Protein AF-0000000079364770 (afdb_homodimer)

Organism: Anser cygnoides (NCBI:txid8845)

Secondary structure (DSSP, 8-state):
-HHHHHHHHHHHHHHHHHHHHHHTTT--HHHHHHHHHIIIIIS---HHHHHHHHHHHHHHHHHH-TT--HHHHHHHHHHHHHHHHHHHHHHHHTT---/-HHHHHHHHHHHHHHHHHHHHHHTTT--HHHHHHHHHIIIIIS---HHHHHHHHHHHHHHHHHH-TT--HHHHHHHHHHHHHHHHHHHHHHHHTT---

Nearest PDB structures (foldseek):
  4fwy-assembly1_A  TM=9.086E-01  e=3.937E-08  Physeter macrocephalus
  1pmb-assembly2_B  TM=8.998E-01  e=2.846E-08  Sus scrofa
  5z7e-assembly1_A  TM=8.793E-01  e=6.067E-08  Equus caballus
  7spe-assembly1_A  TM=9.144E-01  e=2.104E-07  Physeter macrocephalus
  1gcv-assembly1_A  TM=8.993E-01  e=4.742E-02  Mustelus griseus

Structure (mmCIF, N/CA/C/O backbone):
data_AF-0000000079364770-model_v1
#
loop_
_entity.id
_entity.type
_entity.pdbx_description
1 polymer Myoglobin
#
loop_
_atom_site.group_PDB
_atom_site.id
_atom_site.type_symbol
_atom_site.label_atom_id
_atom_site.label_alt_id
_atom_site.label_comp_id
_atom_site.label_asym_id
_atom_site.label_entity_id
_atom_site.label_seq_id
_atom_site.pdbx_PDB_ins_code
_atom_site.Cartn_x
_atom_site.Cartn_y
_atom_site.Cartn_z
_atom_site.occupancy
_atom_site.B_iso_or_equiv
_atom_site.auth_seq_id
_atom_site.auth_comp_id
_atom_site.auth_asym_id
_atom_site.auth_atom_id
_atom_site.pdbx_PDB_model_num
ATOM 1 N N . MET A 1 1 ? 10.227 14.195 -7.133 1 71.31 1 MET A N 1
ATOM 2 C CA . MET A 1 1 ? 11.547 13.578 -7.012 1 71.31 1 MET A CA 1
ATOM 3 C C . MET A 1 1 ? 11.547 12.18 -7.629 1 71.31 1 MET A C 1
ATOM 5 O O . MET A 1 1 ? 10.5 11.539 -7.73 1 71.31 1 MET A O 1
ATOM 9 N N . LYS A 1 2 ? 12.633 11.797 -8.102 1 80.12 2 LYS A N 1
ATOM 10 C CA . LYS A 1 2 ? 12.797 10.516 -8.781 1 80.12 2 LYS A CA 1
ATOM 11 C C . LYS A 1 2 ? 12.242 9.375 -7.93 1 80.12 2 LYS A C 1
ATOM 13 O O . LYS A 1 2 ? 11.555 8.484 -8.445 1 80.12 2 LYS A O 1
ATOM 18 N N . GLY A 1 3 ? 12.469 9.477 -6.684 1 83.12 3 GLY A N 1
ATOM 19 C CA . GLY A 1 3 ? 11.984 8.445 -5.785 1 83.12 3 GLY A CA 1
ATOM 20 C C . GLY A 1 3 ? 10.469 8.344 -5.758 1 83.12 3 GLY A C 1
ATOM 21 O O . GLY A 1 3 ? 9.914 7.242 -5.738 1 83.12 3 GLY A O 1
ATOM 22 N N . SER A 1 4 ? 9.852 9.477 -5.785 1 83.44 4 SER A N 1
ATOM 23 C CA . SER A 1 4 ? 8.398 9.477 -5.738 1 83.44 4 SER A CA 1
ATOM 24 C C . SER A 1 4 ? 7.801 8.945 -7.035 1 83.44 4 SER A C 1
ATOM 26 O O . SER A 1 4 ? 6.77 8.266 -7.02 1 83.44 4 SER A O 1
ATOM 28 N N . GLU A 1 5 ? 8.422 9.25 -8.141 1 87.25 5 GLU A N 1
ATOM 29 C CA . GLU A 1 5 ? 7.969 8.742 -9.43 1 87.25 5 GLU A CA 1
ATOM 30 C C . GLU A 1 5 ? 8.133 7.227 -9.508 1 87.25 5 GLU A C 1
ATOM 32 O O . GLU A 1 5 ? 7.254 6.527 -10.023 1 87.25 5 GLU A O 1
ATOM 37 N N . ASP A 1 6 ? 9.195 6.75 -9.023 1 89.88 6 ASP A N 1
ATOM 38 C CA . ASP A 1 6 ? 9.422 5.309 -8.992 1 89.88 6 ASP A CA 1
ATOM 39 C C . ASP A 1 6 ? 8.398 4.609 -8.102 1 89.88 6 ASP A C 1
ATOM 41 O O . ASP A 1 6 ? 7.875 3.551 -8.461 1 89.88 6 ASP A O 1
ATOM 45 N N . LEU A 1 7 ? 8.141 5.16 -7 1 90.19 7 LEU A N 1
ATOM 46 C CA . LEU A 1 7 ? 7.141 4.625 -6.086 1 90.19 7 LEU A CA 1
ATOM 47 C C . LEU A 1 7 ? 5.77 4.566 -6.75 1 90.19 7 LEU A C 1
ATOM 49 O O . LEU A 1 7 ? 5.066 3.559 -6.641 1 90.19 7 LEU A O 1
ATOM 53 N N . LYS A 1 8 ? 5.438 5.613 -7.398 1 88.88 8 LYS A N 1
ATOM 54 C CA . LYS A 1 8 ? 4.148 5.68 -8.078 1 88.88 8 LYS A CA 1
ATOM 55 C C . LYS A 1 8 ? 4.055 4.629 -9.18 1 88.88 8 LYS A C 1
ATOM 57 O O . LYS A 1 8 ? 3.039 3.939 -9.305 1 88.88 8 LYS A O 1
ATOM 62 N N . LYS A 1 9 ? 5.039 4.48 -9.984 1 90.31 9 LYS A N 1
ATOM 63 C CA . LYS A 1 9 ? 5.051 3.49 -11.055 1 90.31 9 LYS A CA 1
ATOM 64 C C . LYS A 1 9 ? 4.906 2.076 -10.5 1 90.31 9 LYS A C 1
ATOM 66 O O . LYS A 1 9 ? 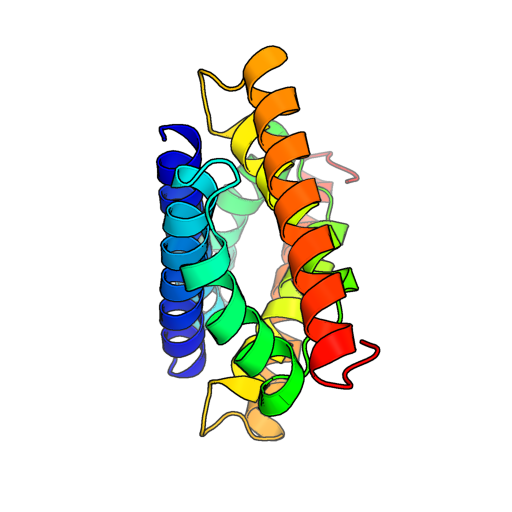4.105 1.285 -11 1 90.31 9 LYS A O 1
ATOM 71 N N . HIS A 1 10 ? 5.645 1.807 -9.555 1 91.25 10 HIS A N 1
ATOM 72 C CA . HIS A 1 10 ? 5.539 0.489 -8.938 1 91.25 10 HIS A CA 1
ATOM 73 C C . HIS A 1 10 ? 4.148 0.267 -8.344 1 91.25 10 HIS A C 1
ATOM 75 O O . HIS A 1 10 ? 3.564 -0.805 -8.508 1 91.25 10 HIS A O 1
ATOM 81 N N . GLY A 1 11 ? 3.688 1.229 -7.566 1 90.25 11 GLY A N 1
ATOM 82 C CA . GLY A 1 11 ? 2.355 1.12 -6.996 1 90.25 11 GLY A CA 1
ATOM 83 C C . GLY A 1 11 ? 1.287 0.801 -8.023 1 90.25 11 GLY A C 1
ATOM 84 O O . GLY A 1 11 ? 0.434 -0.059 -7.793 1 90.25 11 GLY A O 1
ATOM 85 N N . VAL A 1 12 ? 1.361 1.459 -9.133 1 89.62 12 VAL A N 1
ATOM 86 C CA . VAL A 1 12 ? 0.407 1.227 -10.219 1 89.62 12 VAL A CA 1
ATOM 87 C C . VAL A 1 12 ? 0.559 -0.199 -10.742 1 89.62 12 VAL A C 1
ATOM 89 O O . VAL A 1 12 ? -0.434 -0.898 -10.953 1 89.62 12 VAL A O 1
ATOM 92 N N . THR A 1 13 ? 1.757 -0.629 -10.891 1 90.31 13 THR A N 1
ATOM 93 C CA . THR A 1 13 ? 2.012 -1.982 -11.375 1 90.31 13 THR A CA 1
ATOM 94 C C . THR A 1 13 ? 1.434 -3.016 -10.414 1 90.31 13 THR A C 1
ATOM 96 O O . THR A 1 13 ? 0.761 -3.957 -10.836 1 90.31 13 THR A O 1
ATOM 99 N N . VAL A 1 14 ? 1.638 -2.836 -9.164 1 90.06 14 VAL A N 1
ATOM 100 C CA . VAL A 1 14 ? 1.18 -3.777 -8.148 1 90.06 14 VAL A CA 1
ATOM 101 C C . VAL A 1 14 ? -0.346 -3.836 -8.148 1 90.06 14 VAL A C 1
ATOM 103 O O . VAL A 1 14 ? -0.932 -4.922 -8.156 1 90.06 14 VAL A O 1
ATOM 106 N N . LEU A 1 15 ? -0.964 -2.73 -8.172 1 89.62 15 LEU A N 1
ATOM 107 C CA . LEU A 1 15 ? -2.422 -2.682 -8.125 1 89.62 15 LEU A CA 1
ATOM 108 C C . LEU A 1 15 ? -3.025 -3.27 -9.398 1 89.62 15 LEU A C 1
ATOM 110 O O . LEU A 1 15 ? -4.059 -3.939 -9.344 1 89.62 15 LEU A O 1
ATOM 114 N N . THR A 1 16 ? -2.391 -3.039 -10.539 1 90.12 16 THR A N 1
ATOM 115 C CA . THR A 1 16 ? -2.84 -3.602 -11.812 1 90.12 16 THR A CA 1
ATOM 116 C C . THR A 1 16 ? -2.744 -5.125 -11.789 1 90.12 16 THR A C 1
ATOM 118 O O . THR A 1 16 ? -3.697 -5.816 -12.148 1 90.12 16 THR A O 1
ATOM 121 N N . GLN A 1 17 ? -1.675 -5.645 -11.359 1 89.69 17 GLN A N 1
ATOM 122 C CA . GLN A 1 17 ? -1.493 -7.09 -11.305 1 89.69 17 GLN A CA 1
ATOM 123 C C . GLN A 1 17 ? -2.443 -7.727 -10.297 1 89.69 17 GLN A C 1
ATOM 125 O O . GLN A 1 17 ? -2.99 -8.805 -10.547 1 89.69 17 GLN A O 1
ATOM 130 N N . LEU A 1 18 ? -2.564 -7.121 -9.211 1 89.94 18 LEU A N 1
ATOM 131 C CA . LEU A 1 18 ? -3.496 -7.633 -8.211 1 89.94 18 LEU A CA 1
ATOM 132 C C . LEU A 1 18 ? -4.91 -7.699 -8.773 1 89.94 18 LEU A C 1
ATOM 134 O O . LEU A 1 18 ? -5.625 -8.688 -8.555 1 89.94 18 LEU A O 1
ATOM 138 N N . GLY A 1 19 ? -5.336 -6.68 -9.422 1 87.94 19 GLY A N 1
ATOM 139 C CA . GLY A 1 19 ? -6.641 -6.688 -10.062 1 87.94 19 GLY A CA 1
ATOM 140 C C . GLY A 1 19 ? -6.824 -7.848 -11.023 1 87.94 19 GLY A C 1
ATOM 141 O O . GLY A 1 19 ? -7.875 -8.492 -11.031 1 87.94 19 GLY A O 1
ATOM 142 N N . LYS A 1 20 ? -5.809 -8.125 -11.852 1 88.06 20 LYS A N 1
ATOM 143 C CA . LYS A 1 20 ? -5.848 -9.25 -12.781 1 88.06 20 LYS A CA 1
ATOM 144 C C . LYS A 1 20 ? -6 -10.57 -12.039 1 88.06 20 LYS A C 1
ATOM 146 O O . LYS A 1 20 ? -6.797 -11.422 -12.438 1 88.06 20 LYS A O 1
ATOM 151 N N . ILE A 1 21 ? -5.316 -10.695 -11 1 87.88 21 ILE A N 1
ATOM 152 C CA . ILE A 1 21 ? -5.305 -11.945 -10.242 1 87.88 21 ILE A CA 1
ATOM 153 C C . ILE A 1 21 ? -6.664 -12.156 -9.578 1 87.88 21 ILE A C 1
ATOM 155 O O . ILE A 1 21 ? -7.234 -13.242 -9.648 1 87.88 21 ILE A O 1
ATOM 159 N N . LEU A 1 22 ? -7.191 -11.109 -8.984 1 84.75 22 LEU A N 1
ATOM 160 C CA . LEU A 1 22 ? -8.445 -11.227 -8.258 1 84.75 22 LEU A CA 1
ATOM 161 C C . LEU A 1 22 ? -9.609 -11.5 -9.211 1 84.75 22 LEU A C 1
ATOM 163 O O . LEU A 1 22 ? -10.562 -12.188 -8.852 1 84.75 22 LEU A O 1
ATOM 167 N N . LYS A 1 23 ? -9.43 -11.039 -10.398 1 85.12 23 LYS A N 1
ATOM 168 C CA . LYS A 1 23 ? -10.461 -11.258 -11.406 1 85.12 23 LYS A CA 1
ATOM 169 C C . LYS A 1 23 ? -10.508 -12.719 -11.844 1 85.12 23 LYS A C 1
ATOM 171 O O . LYS A 1 23 ? -11.508 -13.172 -12.406 1 85.12 23 LYS A O 1
ATOM 176 N N . GLN A 1 24 ? -9.492 -13.438 -11.578 1 87.44 24 GLN A N 1
ATOM 177 C CA . GLN A 1 24 ? -9.414 -14.828 -12.023 1 87.44 24 GLN A CA 1
ATOM 178 C C . GLN A 1 24 ? -10.086 -15.766 -11.023 1 87.44 24 GLN A C 1
ATOM 180 O O . GLN A 1 24 ? -10.219 -16.969 -11.281 1 87.44 24 GLN A O 1
ATOM 185 N N . LYS A 1 25 ? -10.414 -15.367 -9.891 1 81.31 25 LYS A N 1
ATOM 186 C CA . LYS A 1 25 ? -11.211 -16.094 -8.906 1 81.31 25 LYS A CA 1
ATOM 187 C C . LYS A 1 25 ? -10.648 -17.484 -8.672 1 81.31 25 LYS A C 1
ATOM 189 O O . LYS A 1 25 ? -11.383 -18.484 -8.695 1 81.31 25 LYS A O 1
ATOM 194 N N . GLY A 1 26 ? -9.453 -17.531 -8.492 1 84.06 26 GLY A N 1
ATOM 195 C CA . GLY A 1 26 ? -8.852 -18.828 -8.164 1 84.06 26 GLY A CA 1
ATOM 196 C C . GLY A 1 26 ? -8.172 -19.484 -9.344 1 84.06 26 GLY A C 1
ATOM 197 O O . GLY A 1 26 ? -7.422 -20.453 -9.18 1 84.06 26 GLY A O 1
ATOM 198 N N . ASN A 1 27 ? -8.453 -19.031 -10.562 1 89.62 27 ASN A N 1
ATOM 199 C CA . ASN A 1 27 ? -7.789 -19.562 -11.75 1 89.62 27 ASN A CA 1
ATOM 200 C C . ASN A 1 27 ? -6.617 -18.672 -12.172 1 89.62 27 ASN A C 1
ATOM 202 O O . ASN A 1 27 ? -6.5 -18.312 -13.344 1 89.62 27 ASN A O 1
ATOM 206 N N . HIS A 1 28 ? -5.719 -18.438 -11.172 1 92.31 28 HIS A N 1
ATOM 207 C CA . HIS A 1 28 ? -4.707 -17.406 -11.398 1 92.31 28 HIS A CA 1
ATOM 208 C C . HIS A 1 28 ? -3.318 -18.031 -11.523 1 92.31 28 HIS A C 1
ATOM 210 O O . HIS A 1 28 ? -2.309 -17.344 -11.367 1 92.31 28 HIS A O 1
ATOM 216 N N . GLU A 1 29 ? -3.16 -19.281 -11.703 1 90.75 29 GLU A N 1
ATOM 217 C CA . GLU A 1 29 ? -1.867 -19.953 -11.672 1 90.75 29 GLU A CA 1
ATOM 218 C C . GLU A 1 29 ? -0.915 -19.375 -12.711 1 90.75 29 GLU A C 1
ATOM 220 O O . GLU A 1 29 ? 0.271 -19.172 -12.438 1 90.75 29 GLU A O 1
ATOM 225 N N . ALA A 1 30 ? -1.435 -19.094 -13.875 1 91.69 30 ALA A N 1
ATOM 226 C CA . ALA A 1 30 ? -0.597 -18.609 -14.969 1 91.69 30 ALA A CA 1
ATOM 227 C C . ALA A 1 30 ? -0.007 -17.234 -14.633 1 91.69 30 ALA A C 1
ATOM 229 O O . ALA A 1 30 ? 1.141 -16.953 -14.977 1 91.69 30 ALA A O 1
ATOM 230 N N . GLU A 1 31 ? -0.759 -16.422 -13.938 1 91.75 31 GLU A N 1
ATOM 231 C CA . GLU A 1 31 ? -0.284 -15.102 -13.562 1 91.75 31 GLU A CA 1
ATOM 232 C C . GLU A 1 31 ? 0.552 -15.156 -12.289 1 91.75 31 GLU A C 1
ATOM 234 O O . GLU A 1 31 ? 1.478 -14.359 -12.117 1 91.75 31 GLU A O 1
ATOM 239 N N . LEU A 1 32 ? 0.287 -16.078 -11.508 1 94.81 32 LEU A N 1
ATOM 240 C CA . LEU A 1 32 ? 0.876 -16.125 -10.172 1 94.81 32 LEU A CA 1
ATOM 241 C C . LEU A 1 32 ? 2.314 -16.625 -10.234 1 94.81 32 LEU A C 1
ATOM 243 O O . LEU A 1 32 ? 3.178 -16.141 -9.5 1 94.81 32 LEU A O 1
ATOM 247 N N . LYS A 1 33 ? 2.533 -17.547 -11.07 1 94.62 33 LYS A N 1
ATOM 248 C CA . LYS A 1 33 ? 3.836 -18.203 -11.07 1 94.62 33 LYS A CA 1
ATOM 249 C C . LYS A 1 33 ? 4.957 -17.203 -11.359 1 94.62 33 LYS A C 1
ATOM 251 O O . LYS A 1 33 ? 5.91 -17.109 -10.586 1 94.62 33 LYS A O 1
ATOM 256 N N . PRO A 1 34 ? 4.871 -16.438 -12.484 1 95.06 34 PRO A N 1
ATOM 257 C CA . PRO A 1 34 ? 5.945 -15.469 -12.719 1 95.06 34 PRO A CA 1
ATOM 258 C C . PRO A 1 34 ? 6.035 -14.422 -11.617 1 95.06 34 PRO A C 1
ATOM 260 O O . PRO A 1 34 ? 7.133 -13.969 -11.273 1 95.06 34 PRO A O 1
ATOM 263 N N . LEU A 1 35 ? 4.988 -14.031 -11.039 1 94.44 35 LEU A N 1
ATOM 264 C CA . LEU A 1 35 ? 4.992 -13.078 -9.93 1 94.44 35 LEU A CA 1
ATOM 265 C C . LEU A 1 35 ? 5.699 -13.656 -8.711 1 94.44 35 LEU A C 1
ATOM 267 O O . LEU A 1 35 ? 6.566 -13.008 -8.125 1 94.44 35 LEU A O 1
ATOM 271 N N . ALA A 1 36 ? 5.328 -14.82 -8.414 1 95.88 36 ALA A N 1
ATOM 272 C CA . ALA A 1 36 ? 5.93 -15.484 -7.258 1 95.88 36 ALA A CA 1
ATOM 273 C C . ALA A 1 36 ? 7.43 -15.68 -7.457 1 95.88 36 ALA A C 1
ATOM 275 O O . ALA A 1 36 ? 8.219 -15.516 -6.52 1 95.88 36 ALA A O 1
ATOM 276 N N . GLN A 1 37 ? 7.777 -16.031 -8.648 1 96.31 37 GLN A N 1
ATOM 277 C CA . GLN A 1 37 ? 9.195 -16.25 -8.945 1 96.31 37 GLN A CA 1
ATOM 278 C C . GLN A 1 37 ? 10 -14.977 -8.703 1 96.31 37 GLN A C 1
ATOM 280 O O . GLN A 1 37 ? 11.016 -15 -8.016 1 96.31 37 GLN A O 1
ATOM 285 N N . THR A 1 38 ? 9.578 -13.852 -9.273 1 93.94 38 THR A N 1
ATOM 286 C CA . THR A 1 38 ? 10.328 -12.609 -9.117 1 93.94 38 THR A CA 1
ATOM 287 C C . THR A 1 38 ? 10.344 -12.164 -7.66 1 93.94 38 THR A C 1
ATOM 289 O O . THR A 1 38 ? 11.367 -11.719 -7.152 1 93.94 38 THR A O 1
ATOM 292 N N . HIS A 1 39 ? 9.242 -12.297 -6.957 1 94.19 39 HIS A N 1
ATOM 293 C CA . HIS A 1 39 ? 9.148 -11.906 -5.555 1 94.19 39 HIS A CA 1
ATOM 294 C C . HIS A 1 39 ? 10.031 -12.781 -4.676 1 94.19 39 HIS A C 1
ATOM 296 O O . HIS A 1 39 ? 10.625 -12.297 -3.707 1 94.19 39 HIS A O 1
ATOM 302 N N . ALA A 1 40 ? 10.172 -14.031 -5.031 1 95.44 40 ALA A N 1
ATOM 303 C CA . ALA A 1 40 ? 10.953 -14.969 -4.23 1 95.44 40 ALA A CA 1
ATOM 304 C C . ALA A 1 40 ? 12.445 -14.859 -4.547 1 95.44 40 ALA A C 1
ATOM 306 O O . ALA A 1 40 ? 13.289 -14.953 -3.652 1 95.44 40 ALA A O 1
ATOM 307 N N . THR A 1 41 ? 12.805 -14.656 -5.801 1 94.56 41 THR A N 1
ATOM 308 C CA . THR A 1 41 ? 14.188 -14.852 -6.211 1 94.56 41 THR A CA 1
ATOM 309 C C . THR A 1 41 ? 14.883 -13.516 -6.457 1 94.56 41 THR A C 1
ATOM 311 O O . THR A 1 41 ? 16.078 -13.367 -6.176 1 94.56 41 THR A O 1
ATOM 314 N N . LYS A 1 42 ? 14.172 -12.57 -6.961 1 91.44 42 LYS A N 1
ATOM 315 C CA . LYS A 1 42 ? 14.781 -11.289 -7.289 1 91.44 42 LYS A CA 1
ATOM 316 C C . LYS A 1 42 ? 14.602 -10.281 -6.156 1 91.44 42 LYS A C 1
ATOM 318 O O . LYS A 1 42 ? 15.57 -9.719 -5.656 1 91.44 42 LYS A O 1
ATOM 323 N N . HIS A 1 43 ? 13.352 -10.172 -5.664 1 89.44 43 HIS A N 1
ATOM 324 C CA . HIS A 1 43 ? 13.031 -9.117 -4.711 1 89.44 43 HIS A CA 1
ATOM 325 C C . HIS A 1 43 ? 13.047 -9.648 -3.279 1 89.44 43 HIS A C 1
ATOM 327 O O . HIS A 1 43 ? 13.102 -8.867 -2.326 1 89.44 43 HIS A O 1
ATOM 333 N N . LYS A 1 44 ? 12.953 -10.93 -3.15 1 91.06 44 LYS A N 1
ATOM 334 C CA . LYS A 1 44 ? 12.984 -11.602 -1.855 1 91.06 44 LYS A CA 1
ATOM 335 C C . LYS A 1 44 ? 12.023 -10.945 -0.87 1 91.06 44 LYS A C 1
ATOM 337 O O . LYS A 1 44 ? 12.414 -10.594 0.244 1 91.06 44 LYS A O 1
ATOM 342 N N . ILE A 1 45 ? 10.836 -10.898 -1.271 1 91.38 45 ILE A N 1
ATOM 343 C CA . ILE A 1 45 ? 9.781 -10.312 -0.45 1 91.38 45 ILE A CA 1
ATOM 344 C C . ILE A 1 45 ? 9.219 -11.375 0.501 1 91.38 45 ILE A C 1
ATOM 346 O O . ILE A 1 45 ? 8.594 -12.336 0.065 1 91.38 45 ILE A O 1
ATOM 350 N N . PRO A 1 46 ? 9.375 -11.102 1.81 1 92.81 46 PRO A N 1
ATOM 351 C CA . PRO A 1 46 ? 8.805 -12.07 2.75 1 92.81 46 PRO A CA 1
ATOM 352 C C . PRO A 1 46 ? 7.285 -12.148 2.668 1 92.81 46 PRO A C 1
ATOM 354 O O . PRO A 1 46 ? 6.625 -11.141 2.412 1 92.81 46 PRO A O 1
ATOM 357 N N . VAL A 1 47 ? 6.684 -13.273 3.049 1 93.31 47 VAL A N 1
ATOM 358 C CA . VAL A 1 47 ? 5.258 -13.578 2.967 1 93.31 47 VAL A CA 1
ATOM 359 C C . VAL A 1 47 ? 4.48 -12.656 3.904 1 93.31 47 VAL A C 1
ATOM 361 O O . VAL A 1 47 ? 3.354 -12.258 3.602 1 93.31 47 VAL A O 1
ATOM 364 N N . LYS A 1 48 ? 5.145 -12.219 4.941 1 90.56 48 LYS A N 1
ATOM 365 C CA . LYS A 1 48 ? 4.457 -11.391 5.93 1 90.56 48 LYS A CA 1
ATOM 366 C C . LYS A 1 48 ? 3.977 -10.086 5.305 1 90.56 48 LYS A C 1
ATOM 368 O O . LYS A 1 48 ? 2.934 -9.547 5.691 1 90.56 48 LYS A O 1
ATOM 373 N N . TYR A 1 49 ? 4.691 -9.578 4.348 1 90.12 49 TYR A N 1
ATOM 374 C CA . TYR A 1 49 ? 4.281 -8.336 3.705 1 90.12 49 TYR A CA 1
ATOM 3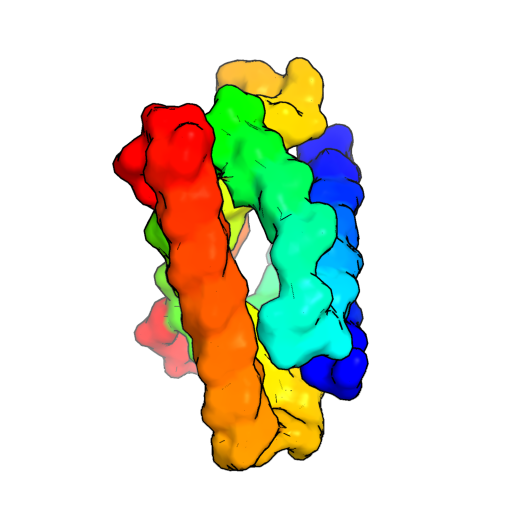75 C C . TYR A 1 49 ? 3.027 -8.539 2.865 1 90.12 49 TYR A C 1
ATOM 377 O O . TYR A 1 49 ? 2.219 -7.621 2.711 1 90.12 49 TYR A O 1
ATOM 385 N N . LEU A 1 50 ? 2.852 -9.773 2.373 1 91.81 50 LEU A N 1
ATOM 386 C CA . LEU A 1 50 ? 1.63 -10.094 1.643 1 91.81 50 LEU A CA 1
ATOM 387 C C . LEU A 1 50 ? 0.426 -10.117 2.578 1 91.81 50 LEU A C 1
ATOM 389 O O . LEU A 1 50 ? -0.674 -9.719 2.191 1 91.81 50 LEU A O 1
ATOM 393 N N . GLU A 1 51 ? 0.643 -10.555 3.816 1 92.06 51 GLU A N 1
ATOM 394 C CA . GLU A 1 51 ? -0.419 -10.539 4.82 1 92.06 51 GLU A CA 1
ATOM 395 C C . GLU A 1 51 ? -0.815 -9.109 5.184 1 92.06 51 GLU A C 1
ATOM 397 O O . GLU A 1 51 ? -2.004 -8.789 5.25 1 92.06 51 GLU A O 1
ATOM 402 N N . PHE A 1 52 ? 0.202 -8.391 5.391 1 88.06 52 PHE A N 1
ATOM 403 C CA . PHE A 1 52 ? -0.033 -6.996 5.758 1 88.06 52 PHE A CA 1
ATOM 404 C C . PHE A 1 52 ? -0.781 -6.262 4.648 1 88.06 52 PHE A C 1
ATOM 406 O O . PHE A 1 52 ? -1.758 -5.559 4.914 1 88.06 52 PHE A O 1
ATOM 413 N N . ILE A 1 53 ? -0.359 -6.438 3.434 1 90.56 53 ILE A N 1
ATOM 414 C CA . ILE A 1 53 ? -0.982 -5.746 2.311 1 90.56 53 ILE A CA 1
ATOM 415 C C . ILE A 1 53 ? -2.432 -6.203 2.16 1 90.56 53 ILE A C 1
ATOM 417 O O . ILE A 1 53 ? -3.311 -5.406 1.827 1 90.56 53 ILE A O 1
ATOM 421 N N . SER A 1 54 ? -2.686 -7.465 2.441 1 92.69 54 SER A N 1
ATOM 422 C CA . SER A 1 54 ? -4.051 -7.98 2.385 1 92.69 54 SER A CA 1
ATOM 423 C C . SER A 1 54 ? -4.949 -7.266 3.387 1 92.69 54 SER A C 1
ATOM 425 O O . SER A 1 54 ? -6.078 -6.891 3.059 1 92.69 54 SER A O 1
ATOM 427 N N . GLU A 1 55 ? -4.414 -7.062 4.535 1 92 55 GLU A N 1
ATOM 428 C CA . GLU A 1 55 ? -5.184 -6.367 5.559 1 92 55 GLU A CA 1
ATOM 429 C C . GLU A 1 55 ? -5.5 -4.938 5.141 1 92 55 GLU A C 1
ATOM 431 O O . GLU A 1 55 ? -6.625 -4.465 5.309 1 92 55 GLU A O 1
ATOM 436 N N . VAL A 1 56 ? -4.535 -4.285 4.598 1 89.44 56 VAL A N 1
ATOM 437 C CA . VAL A 1 56 ? -4.707 -2.895 4.191 1 89.44 56 VAL A CA 1
ATOM 438 C C . VAL A 1 56 ? -5.746 -2.805 3.074 1 89.44 56 VAL A C 1
ATOM 440 O O . VAL A 1 56 ? -6.602 -1.917 3.082 1 89.44 56 VAL A O 1
ATOM 443 N N . ILE A 1 57 ? -5.758 -3.738 2.201 1 91.94 57 ILE A N 1
ATOM 444 C CA . ILE A 1 57 ? -6.699 -3.76 1.088 1 91.94 57 ILE A CA 1
ATOM 445 C C . ILE A 1 57 ? -8.125 -3.871 1.62 1 91.94 57 ILE A C 1
ATOM 447 O O . ILE A 1 57 ? -9.016 -3.131 1.19 1 91.94 57 ILE A O 1
ATOM 451 N N . ILE A 1 58 ? -8.336 -4.738 2.539 1 92.75 58 ILE A N 1
ATOM 452 C CA . ILE A 1 58 ? -9.672 -4.941 3.094 1 92.75 58 ILE A CA 1
ATOM 453 C C . ILE A 1 58 ? -10.148 -3.662 3.771 1 92.75 58 ILE A C 1
ATOM 455 O O . ILE A 1 58 ? -11.289 -3.229 3.561 1 92.75 58 ILE A O 1
ATOM 459 N N . LYS A 1 59 ? -9.297 -3.027 4.48 1 88.94 59 LYS A N 1
ATOM 460 C CA . LYS A 1 59 ? -9.656 -1.806 5.195 1 88.94 59 LYS A CA 1
ATOM 461 C C . LYS A 1 59 ? -9.977 -0.674 4.223 1 88.94 59 LYS A C 1
ATOM 463 O O . LYS A 1 59 ? -10.93 0.08 4.426 1 88.94 59 LYS A O 1
ATOM 468 N N . VAL A 1 60 ? -9.219 -0.545 3.203 1 88.44 60 VAL A N 1
ATOM 469 C CA . VAL A 1 60 ? -9.438 0.495 2.205 1 88.44 60 VAL A CA 1
ATOM 470 C C . VAL A 1 60 ? -10.781 0.265 1.508 1 88.44 60 VAL A C 1
ATOM 472 O O . VAL A 1 60 ? -11.555 1.206 1.307 1 88.44 60 VAL A O 1
ATOM 475 N N . LEU A 1 61 ? -11.047 -0.98 1.227 1 92.12 61 LEU A N 1
ATOM 476 C CA . LEU A 1 61 ? -12.289 -1.282 0.525 1 92.12 61 LEU A CA 1
ATOM 477 C C . LEU A 1 61 ? -13.492 -1.063 1.436 1 92.12 61 LEU A C 1
ATOM 479 O O . LEU A 1 61 ? -14.547 -0.606 0.982 1 92.12 61 LEU A O 1
ATOM 483 N N . LEU A 1 62 ? -13.352 -1.399 2.678 1 90.62 62 LEU A N 1
ATOM 484 C CA . LEU A 1 62 ? -14.422 -1.158 3.643 1 90.62 62 LEU A CA 1
ATOM 485 C C . LEU A 1 62 ? -14.773 0.324 3.703 1 90.62 62 LEU A C 1
ATOM 487 O O . LEU A 1 62 ? -15.945 0.682 3.867 1 90.62 62 LEU A O 1
ATOM 491 N N . LYS A 1 63 ? -13.812 1.116 3.455 1 87.19 63 LYS A N 1
ATOM 492 C CA . LYS A 1 63 ? -13.992 2.557 3.617 1 87.19 63 LYS A CA 1
ATOM 493 C C . LYS A 1 63 ? -14.406 3.209 2.301 1 87.19 63 LYS A C 1
ATOM 495 O O . LYS A 1 63 ? -15.211 4.148 2.293 1 87.19 63 LYS A O 1
ATOM 500 N N . HIS A 1 64 ? -14.008 2.693 1.224 1 86.19 64 HIS A N 1
ATOM 501 C CA . HIS A 1 64 ? -14.109 3.459 -0.013 1 86.19 64 HIS A CA 1
ATOM 502 C C . HIS A 1 64 ? -15.047 2.783 -1.005 1 86.19 64 HIS A C 1
ATOM 504 O O . HIS A 1 64 ? -15.383 3.357 -2.045 1 86.19 64 HIS A O 1
ATOM 510 N N . SER A 1 65 ? -15.367 1.604 -0.64 1 85.94 65 SER A N 1
ATOM 511 C CA . SER A 1 65 ? -16.234 0.903 -1.577 1 85.94 65 SER A CA 1
ATOM 512 C C . SER A 1 65 ? -17.656 0.809 -1.042 1 85.94 65 SER A C 1
ATOM 514 O O . SER A 1 65 ? -17.891 0.245 0.031 1 85.94 65 SER A O 1
ATOM 516 N N . ALA A 1 66 ? -18.75 1.318 -1.706 1 85.75 66 ALA A N 1
ATOM 517 C CA . ALA A 1 66 ? -20.141 1.344 -1.294 1 85.75 66 ALA A CA 1
ATOM 518 C C . ALA A 1 66 ? -20.734 -0.062 -1.278 1 85.75 66 ALA A C 1
ATOM 520 O O . ALA A 1 66 ? -21.656 -0.344 -0.512 1 85.75 66 ALA A O 1
ATOM 521 N N . ASP A 1 67 ? -20.312 -0.902 -2.059 1 85.69 67 ASP A N 1
ATOM 522 C CA . ASP A 1 67 ? -20.891 -2.234 -2.211 1 85.69 67 ASP A CA 1
ATOM 523 C C . ASP A 1 67 ? -20.016 -3.293 -1.562 1 85.69 67 ASP A C 1
ATOM 525 O O . ASP A 1 67 ? -19.969 -4.438 -2.02 1 85.69 67 ASP A O 1
ATOM 529 N N . PHE A 1 68 ? -19.359 -2.971 -0.496 1 91.88 68 PHE A N 1
ATOM 530 C CA . PHE A 1 68 ? -18.469 -3.908 0.172 1 91.88 68 PHE A CA 1
ATOM 531 C C . PHE A 1 68 ? -19.094 -4.438 1.455 1 91.88 68 PHE A C 1
ATOM 533 O O . PHE A 1 68 ? -18.5 -4.344 2.529 1 91.88 68 PHE A O 1
ATOM 540 N N . GLY A 1 69 ? -20.297 -5.07 1.248 1 92.62 69 GLY A N 1
ATOM 541 C CA . GLY A 1 69 ? -21 -5.656 2.381 1 92.62 69 GLY A CA 1
ATOM 542 C C . GLY A 1 69 ? -20.375 -6.953 2.861 1 92.62 69 GLY A C 1
ATOM 543 O O . GLY A 1 69 ? -19.297 -7.34 2.4 1 92.62 69 GLY A O 1
ATOM 544 N N . ALA A 1 70 ? -21.031 -7.637 3.748 1 94.31 70 ALA A N 1
ATOM 545 C CA . ALA A 1 70 ? -20.5 -8.812 4.434 1 94.31 70 ALA A CA 1
ATOM 546 C C . ALA A 1 70 ? -20.109 -9.906 3.439 1 94.31 70 ALA A C 1
ATOM 548 O O . ALA A 1 70 ? -19.062 -10.523 3.572 1 94.31 70 ALA A O 1
ATOM 549 N N . ASP A 1 71 ? -20.938 -10.117 2.465 1 93.75 71 ASP A N 1
ATOM 550 C CA . ASP A 1 71 ? -20.656 -11.164 1.484 1 93.75 71 ASP A CA 1
ATOM 551 C C . ASP A 1 71 ? -19.453 -10.812 0.629 1 93.75 71 ASP A C 1
ATOM 553 O O . ASP A 1 71 ? -18.578 -11.664 0.384 1 93.75 71 ASP A O 1
ATOM 557 N N . SER A 1 72 ? -19.344 -9.586 0.157 1 91.38 72 SER A N 1
ATOM 558 C CA . SER A 1 72 ? -18.219 -9.133 -0.64 1 91.38 72 SER A CA 1
ATOM 559 C C . SER A 1 72 ? -16.922 -9.164 0.172 1 91.38 72 SER A C 1
ATOM 561 O O . SER A 1 72 ? -15.867 -9.531 -0.344 1 91.38 72 SER A O 1
ATOM 563 N N . GLN A 1 73 ? -17.047 -8.789 1.446 1 94.12 73 GLN A N 1
ATOM 564 C CA . GLN A 1 73 ? -15.891 -8.828 2.33 1 94.12 73 GLN A CA 1
ATOM 565 C C . GLN A 1 73 ? -15.375 -10.258 2.492 1 94.12 73 GLN A C 1
ATOM 567 O O . GLN A 1 73 ? -14.172 -10.508 2.391 1 94.12 73 GLN A O 1
ATOM 572 N N . ALA A 1 74 ? -16.281 -11.133 2.727 1 94.69 74 ALA A N 1
ATOM 573 C CA . ALA A 1 74 ? -15.914 -12.539 2.887 1 94.69 74 ALA A CA 1
ATOM 574 C C . ALA A 1 74 ? -15.258 -13.078 1.616 1 94.69 74 ALA A C 1
ATOM 576 O O . ALA A 1 74 ? -14.258 -13.789 1.68 1 94.69 74 ALA A O 1
ATOM 577 N N . ALA A 1 75 ? -15.828 -12.742 0.464 1 91.19 75 ALA A N 1
ATOM 578 C CA . ALA A 1 75 ? -15.297 -13.203 -0.815 1 91.19 75 ALA A CA 1
ATOM 579 C C . ALA A 1 75 ? -13.891 -12.648 -1.056 1 91.19 75 ALA A C 1
ATOM 581 O O . ALA A 1 75 ? -13 -13.367 -1.505 1 91.19 75 ALA A O 1
ATOM 582 N N . MET A 1 76 ? -13.711 -11.375 -0.714 1 91.88 76 MET A N 1
ATOM 583 C CA . MET A 1 76 ? -12.406 -10.742 -0.886 1 91.88 76 MET A CA 1
ATOM 584 C C . MET A 1 76 ? -11.375 -11.344 0.065 1 91.88 76 MET A C 1
ATOM 586 O O . MET A 1 76 ? -10.258 -11.656 -0.34 1 91.88 76 MET A O 1
ATOM 590 N N . LYS A 1 77 ? -11.727 -11.523 1.303 1 94 77 LYS A N 1
ATOM 591 C CA . LYS A 1 77 ? -10.82 -12.133 2.275 1 94 77 LYS A CA 1
ATOM 592 C C . LYS A 1 77 ? -10.391 -13.523 1.823 1 94 77 LYS A C 1
ATOM 594 O O . LYS A 1 77 ? -9.211 -13.875 1.921 1 94 77 LYS A O 1
ATOM 599 N N . LYS A 1 78 ? -11.336 -14.242 1.32 1 93.44 78 LYS A N 1
ATOM 600 C CA . LYS A 1 78 ? -11.039 -15.586 0.836 1 93.44 78 LYS A CA 1
ATOM 601 C C . LYS A 1 78 ? -10.102 -15.547 -0.368 1 93.44 78 LYS A C 1
ATOM 603 O O . LYS A 1 78 ? -9.164 -16.344 -0.464 1 93.44 78 LYS A O 1
ATOM 608 N N . ALA A 1 79 ? -10.398 -14.68 -1.284 1 92.19 79 ALA A N 1
ATOM 609 C CA . ALA A 1 79 ? -9.562 -14.547 -2.475 1 92.19 79 ALA A CA 1
ATOM 610 C C . ALA A 1 79 ? -8.133 -14.164 -2.1 1 92.19 79 ALA A C 1
ATOM 612 O O . ALA A 1 79 ? -7.176 -14.727 -2.627 1 92.19 79 ALA A O 1
ATOM 613 N N . LEU A 1 80 ? -8 -13.234 -1.232 1 93.5 80 LEU A N 1
ATOM 614 C CA . LEU A 1 80 ? -6.68 -12.789 -0.803 1 93.5 80 LEU A CA 1
ATOM 615 C C . LEU A 1 80 ? -5.957 -13.883 -0.028 1 93.5 80 LEU A C 1
ATOM 617 O O . LEU A 1 80 ? -4.738 -14.031 -0.141 1 93.5 80 LEU A O 1
ATOM 621 N N . GLU A 1 81 ? -6.66 -14.562 0.755 1 94.25 81 GLU A N 1
ATOM 622 C CA . GLU A 1 81 ? -6.078 -15.703 1.463 1 94.25 81 GLU A CA 1
ATOM 623 C C . GLU A 1 81 ? -5.578 -16.766 0.487 1 94.25 81 GLU A C 1
ATOM 625 O O . GLU A 1 81 ? -4.477 -17.297 0.652 1 94.25 81 GLU A O 1
ATOM 630 N N . LEU A 1 82 ? -6.371 -17.078 -0.487 1 93.81 82 LEU A N 1
ATOM 631 C CA . LEU A 1 82 ? -5.961 -18.031 -1.507 1 93.81 82 LEU A CA 1
ATOM 632 C C . LEU A 1 82 ? -4.715 -17.547 -2.238 1 93.81 82 LEU A C 1
ATOM 634 O O . LEU A 1 82 ? -3.771 -18.312 -2.443 1 93.81 82 LEU A O 1
ATOM 638 N N . PHE A 1 83 ? -4.742 -16.328 -2.59 1 93.69 83 PHE A N 1
ATOM 639 C CA . PHE A 1 83 ? -3.59 -15.727 -3.246 1 93.69 83 PHE A CA 1
ATOM 640 C C . PHE A 1 83 ? -2.34 -15.867 -2.387 1 93.69 83 PHE A C 1
ATOM 642 O O . PHE A 1 83 ? -1.296 -16.312 -2.867 1 93.69 83 PHE A O 1
ATOM 649 N N . ARG A 1 84 ? -2.398 -15.508 -1.155 1 94.06 84 ARG A N 1
ATOM 650 C CA . ARG A 1 84 ? -1.251 -15.562 -0.254 1 94.06 84 ARG A CA 1
ATOM 651 C C . ARG A 1 84 ? -0.742 -16.984 -0.104 1 94.06 84 ARG A C 1
ATOM 653 O O . ARG A 1 84 ? 0.468 -17.219 -0.102 1 94.06 84 ARG A O 1
ATOM 660 N N . ASN A 1 85 ? -1.675 -17.891 0.076 1 94.88 85 ASN A N 1
ATOM 661 C CA . ASN A 1 85 ? -1.298 -19.281 0.224 1 94.88 85 ASN A CA 1
ATOM 662 C C . ASN A 1 85 ? -0.594 -19.812 -1.023 1 94.88 85 ASN A C 1
ATOM 664 O O . ASN A 1 85 ? 0.397 -20.531 -0.923 1 94.88 85 ASN A O 1
ATOM 668 N N . ASP A 1 86 ? -1.117 -19.469 -2.141 1 95.19 86 ASP A N 1
ATOM 669 C CA . ASP A 1 86 ? -0.514 -19.906 -3.395 1 95.19 86 ASP A CA 1
ATOM 670 C C . ASP A 1 86 ? 0.872 -19.297 -3.58 1 95.19 86 ASP A C 1
ATOM 672 O O . ASP A 1 86 ? 1.797 -19.953 -4.043 1 95.19 86 ASP A O 1
ATOM 676 N N . MET A 1 87 ? 1.007 -18.078 -3.229 1 95.56 87 MET A N 1
ATOM 677 C CA . MET A 1 87 ? 2.314 -17.438 -3.266 1 95.56 87 MET A CA 1
ATOM 678 C C . MET A 1 87 ? 3.303 -18.141 -2.352 1 95.56 87 MET A C 1
ATOM 680 O O . MET A 1 87 ? 4.426 -18.453 -2.762 1 95.56 87 MET A O 1
ATOM 684 N N . ALA A 1 88 ? 2.855 -18.391 -1.189 1 96.06 88 ALA A N 1
ATOM 685 C CA . ALA A 1 88 ? 3.713 -19.078 -0.224 1 96.06 88 ALA A CA 1
ATOM 686 C C . ALA A 1 88 ? 4.137 -20.453 -0.744 1 96.06 88 ALA A C 1
ATOM 688 O O . ALA A 1 88 ? 5.289 -20.859 -0.576 1 96.06 88 ALA A O 1
ATOM 689 N N . SER A 1 89 ? 3.213 -21.094 -1.299 1 96.38 89 SER A N 1
ATOM 690 C CA . SER A 1 89 ? 3.506 -22.406 -1.868 1 96.38 89 SER A CA 1
ATOM 691 C C . SER A 1 89 ? 4.555 -22.297 -2.971 1 96.38 89 SER A C 1
ATOM 693 O O . SER A 1 89 ? 5.488 -23.109 -3.02 1 96.38 89 SER A O 1
ATOM 695 N N . LYS A 1 90 ? 4.434 -21.328 -3.812 1 96.19 90 LYS A N 1
ATOM 696 C CA . LYS A 1 90 ? 5.387 -21.156 -4.902 1 96.19 90 LYS A CA 1
ATOM 697 C C . LYS A 1 90 ? 6.75 -20.719 -4.375 1 96.19 90 LYS A C 1
ATOM 699 O O . LYS A 1 90 ? 7.785 -21.078 -4.938 1 96.19 90 LYS A O 1
ATOM 704 N N . TYR A 1 91 ? 6.68 -19.891 -3.352 1 96.75 91 TYR A N 1
ATOM 705 C CA . TYR A 1 91 ? 7.934 -19.531 -2.697 1 96.75 91 TYR A CA 1
ATOM 706 C C . TYR A 1 91 ? 8.734 -20.766 -2.32 1 96.75 91 TYR A C 1
ATOM 708 O O . TYR A 1 91 ? 9.938 -20.844 -2.588 1 96.75 91 TYR A O 1
ATOM 716 N N . LYS A 1 92 ? 8.109 -21.672 -1.708 1 96.06 92 LYS A N 1
ATOM 717 C CA . LYS A 1 92 ? 8.758 -22.906 -1.307 1 96.06 92 LYS A CA 1
ATOM 718 C C . LYS A 1 92 ? 9.32 -23.656 -2.516 1 96.06 92 LYS A C 1
ATOM 720 O O . LYS A 1 92 ? 10.438 -24.172 -2.465 1 96.06 92 LYS A O 1
ATOM 725 N N . GLU A 1 93 ? 8.555 -23.703 -3.562 1 95.88 93 GLU A N 1
ATOM 726 C CA . GLU A 1 93 ? 9 -24.344 -4.793 1 95.88 93 GLU A CA 1
ATOM 727 C C . GLU A 1 93 ? 10.281 -23.703 -5.32 1 95.88 93 GLU A C 1
ATOM 729 O O . GLU A 1 93 ? 11.125 -24.375 -5.906 1 95.88 93 GLU A O 1
ATOM 734 N N . PHE A 1 94 ? 10.422 -22.422 -5.125 1 96.38 94 PHE A N 1
ATOM 735 C CA . PHE A 1 94 ? 11.57 -21.688 -5.645 1 96.38 94 PHE A CA 1
ATOM 736 C C . PHE A 1 94 ? 12.695 -21.641 -4.617 1 96.38 94 PHE A C 1
ATOM 738 O O . PHE A 1 94 ? 13.703 -20.953 -4.824 1 96.38 94 PHE A O 1
ATOM 745 N N . GLY A 1 95 ? 12.492 -22.219 -3.465 1 95.25 95 GLY A N 1
ATOM 746 C CA . GLY A 1 95 ? 13.531 -22.328 -2.459 1 95.25 95 GLY A CA 1
ATOM 747 C C . GLY A 1 95 ? 13.648 -21.094 -1.581 1 95.25 95 GLY A C 1
ATOM 748 O O . GLY A 1 95 ? 14.719 -20.812 -1.035 1 95.25 95 GLY A O 1
ATOM 749 N N . PHE A 1 96 ? 12.586 -20.328 -1.647 1 94.62 96 PHE A N 1
ATOM 750 C CA . PHE A 1 96 ? 12.57 -19.125 -0.826 1 94.62 96 PHE A CA 1
ATOM 751 C C . PHE A 1 96 ? 11.711 -19.328 0.415 1 94.62 96 PHE A C 1
ATOM 753 O O . PHE A 1 96 ? 10.555 -19.75 0.313 1 94.62 96 PHE A O 1
ATOM 760 N N . GLN A 1 97 ? 12.227 -19.156 1.713 1 84 97 GLN A N 1
ATOM 761 C CA . GLN A 1 97 ? 11.531 -19.297 2.986 1 84 97 GLN A CA 1
ATOM 762 C C . GLN A 1 97 ? 11.25 -17.938 3.619 1 84 97 GLN A C 1
ATOM 764 O O . GLN A 1 97 ? 11.383 -17.781 4.836 1 84 97 GLN A O 1
ATOM 769 N N . GLY A 1 98 ? 10.844 -17.016 2.775 1 73.44 98 GLY A N 1
ATOM 770 C CA . GLY A 1 98 ? 10.633 -15.688 3.344 1 73.44 98 GLY A CA 1
ATOM 771 C C . GLY A 1 98 ? 9.25 -15.508 3.941 1 73.44 98 GLY A C 1
ATOM 772 O O . GLY A 1 98 ? 8.344 -16.297 3.668 1 73.44 98 GLY A O 1
ATOM 773 N N . MET B 1 1 ? -13.484 -5.906 -10.977 1 70.44 1 MET B N 1
ATOM 774 C CA . MET B 1 1 ? -14.539 -5.793 -9.977 1 70.44 1 MET B CA 1
ATOM 775 C C . MET B 1 1 ? -14.531 -4.414 -9.328 1 70.44 1 MET B C 1
ATOM 777 O O . MET B 1 1 ? -13.5 -3.736 -9.312 1 70.44 1 MET B O 1
ATOM 781 N N . LYS B 1 2 ? -15.633 -3.973 -8.953 1 79.88 2 LYS B N 1
ATOM 782 C CA . LYS B 1 2 ? -15.812 -2.646 -8.367 1 79.88 2 LYS B CA 1
ATOM 783 C C . LYS B 1 2 ? -14.812 -2.408 -7.234 1 79.88 2 LYS B C 1
ATOM 785 O O . LYS B 1 2 ? -14.219 -1.33 -7.137 1 79.88 2 LYS B O 1
ATOM 790 N N . GLY B 1 3 ? -14.586 -3.404 -6.496 1 83.19 3 GLY B N 1
ATOM 791 C CA . GLY B 1 3 ? -13.648 -3.281 -5.391 1 83.19 3 GLY B CA 1
ATOM 792 C C . GLY B 1 3 ? -12.234 -2.994 -5.844 1 83.19 3 GLY B C 1
ATOM 793 O O . GLY B 1 3 ? -11.531 -2.184 -5.23 1 83.19 3 GLY B O 1
ATOM 794 N N . SER B 1 4 ? -11.859 -3.631 -6.902 1 83.19 4 SER B N 1
ATOM 795 C CA . SER B 1 4 ? -10.508 -3.434 -7.398 1 83.19 4 SER B CA 1
ATOM 796 C C . SER B 1 4 ? -10.328 -2.039 -7.992 1 83.19 4 SER B C 1
ATOM 798 O O . SER B 1 4 ? -9.266 -1.43 -7.855 1 83.19 4 SER B O 1
ATOM 800 N N . GLU B 1 5 ? -11.344 -1.545 -8.641 1 87.12 5 GLU B N 1
ATOM 801 C CA . GLU B 1 5 ? -11.297 -0.193 -9.188 1 87.12 5 GLU B CA 1
ATOM 802 C C . GLU B 1 5 ? -11.227 0.851 -8.078 1 87.12 5 GLU B C 1
ATOM 804 O O . GLU B 1 5 ? -10.492 1.834 -8.188 1 87.1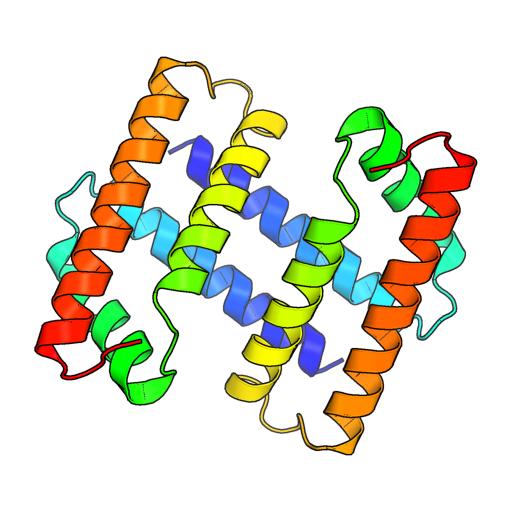2 5 GLU B O 1
ATOM 809 N N . ASP B 1 6 ? -11.945 0.643 -7.059 1 89.94 6 ASP B N 1
ATOM 810 C CA . ASP B 1 6 ? -11.906 1.545 -5.91 1 89.94 6 ASP B CA 1
ATOM 811 C C . ASP B 1 6 ? -10.531 1.533 -5.25 1 89.94 6 ASP B C 1
ATOM 813 O O . ASP B 1 6 ? -10.008 2.584 -4.883 1 89.94 6 ASP B O 1
ATOM 817 N N . LEU B 1 7 ? -9.992 0.404 -5.098 1 90.31 7 LEU B N 1
ATOM 818 C CA . LEU B 1 7 ? -8.656 0.26 -4.527 1 90.31 7 LEU B CA 1
ATOM 819 C C . LEU B 1 7 ? -7.625 1.002 -5.367 1 90.31 7 LEU B C 1
ATOM 821 O O . LEU B 1 7 ? -6.773 1.711 -4.828 1 90.31 7 LEU B O 1
ATOM 825 N N . LYS B 1 8 ? -7.73 0.833 -6.625 1 88.94 8 LYS B N 1
ATOM 826 C CA . LYS B 1 8 ? -6.801 1.491 -7.539 1 88.94 8 LYS B CA 1
ATOM 827 C C . LYS B 1 8 ? -6.934 3.01 -7.461 1 88.94 8 LYS B C 1
ATOM 829 O O . LYS B 1 8 ? -5.934 3.723 -7.395 1 88.94 8 LYS B O 1
ATOM 834 N N . LYS B 1 9 ? -8.102 3.525 -7.469 1 90.38 9 LYS B N 1
ATOM 835 C CA . LYS B 1 9 ? -8.336 4.965 -7.379 1 90.38 9 LYS B CA 1
ATOM 836 C C . LYS B 1 9 ? -7.77 5.531 -6.078 1 90.38 9 LYS B C 1
ATOM 838 O O . LYS B 1 9 ? -7.086 6.555 -6.09 1 90.38 9 LYS B O 1
ATOM 843 N N . HIS B 1 10 ? -8.062 4.914 -5.062 1 91.31 10 HIS B N 1
ATOM 844 C CA . HIS B 1 10 ? -7.531 5.363 -3.783 1 91.31 10 HIS B CA 1
ATOM 845 C C . HIS B 1 10 ? -6.008 5.305 -3.77 1 91.31 10 HIS B C 1
ATOM 847 O O . HIS B 1 10 ? -5.352 6.238 -3.297 1 91.31 10 HIS B O 1
ATOM 853 N N . GLY B 1 11 ? -5.469 4.172 -4.172 1 90.44 11 GLY B N 1
ATOM 854 C CA . GLY B 1 11 ? -4.023 4.043 -4.23 1 90.44 11 GLY B CA 1
ATOM 855 C C . GLY B 1 11 ? -3.352 5.172 -4.988 1 90.44 11 GLY B C 1
ATOM 856 O O . GLY B 1 11 ? -2.346 5.723 -4.535 1 90.44 11 GLY B O 1
ATOM 857 N N . VAL B 1 12 ? -3.922 5.531 -6.102 1 89.62 12 VAL B N 1
ATOM 858 C CA . VAL B 1 12 ? -3.391 6.621 -6.91 1 89.62 12 VAL B CA 1
ATOM 859 C C . VAL B 1 12 ? -3.486 7.934 -6.137 1 89.62 12 VAL B C 1
ATOM 861 O O . VAL B 1 12 ? -2.533 8.719 -6.109 1 89.62 12 VAL B O 1
ATOM 864 N N . THR B 1 13 ? -4.574 8.133 -5.484 1 90.5 13 THR B N 1
ATOM 865 C CA . THR B 1 13 ? -4.762 9.352 -4.695 1 90.5 13 THR B CA 1
ATOM 866 C C . THR B 1 13 ? -3.715 9.438 -3.586 1 90.5 13 THR B C 1
ATOM 868 O O . THR B 1 13 ? -3.09 10.484 -3.398 1 90.5 13 THR B O 1
ATOM 871 N N . VAL B 1 14 ? -3.48 8.375 -2.906 1 90.12 14 VAL B N 1
ATOM 872 C CA . VAL B 1 14 ? -2.541 8.344 -1.79 1 90.12 14 VAL B CA 1
ATOM 873 C C . VAL B 1 14 ? -1.129 8.633 -2.295 1 90.12 14 VAL B C 1
ATOM 875 O O . VAL B 1 14 ? -0.414 9.453 -1.722 1 90.12 14 VAL B O 1
ATOM 878 N N . LEU B 1 15 ? -0.742 8.023 -3.334 1 89.5 15 LEU B N 1
ATOM 879 C CA . LEU B 1 15 ? 0.605 8.195 -3.867 1 89.5 15 LEU B CA 1
ATOM 880 C C . LEU B 1 15 ? 0.803 9.609 -4.402 1 89.5 15 LEU B C 1
ATOM 882 O O . LEU B 1 15 ? 1.882 10.188 -4.254 1 89.5 15 LEU B O 1
ATOM 886 N N . THR B 1 16 ? -0.232 10.18 -5.008 1 90.12 16 THR B N 1
ATOM 887 C CA . THR B 1 16 ? -0.178 11.547 -5.508 1 90.12 16 THR B CA 1
ATOM 888 C C . THR B 1 16 ? -0.012 12.539 -4.359 1 90.12 16 THR B C 1
ATOM 890 O O . THR B 1 16 ? 0.849 13.414 -4.41 1 90.12 16 THR B O 1
ATOM 893 N N . GLN B 1 17 ? -0.755 12.398 -3.344 1 89.75 17 GLN B N 1
ATOM 894 C CA . GLN B 1 17 ? -0.667 13.297 -2.197 1 89.75 17 GLN B CA 1
ATOM 895 C C . GLN B 1 17 ? 0.671 13.141 -1.48 1 89.75 17 GLN B C 1
ATOM 897 O O . GLN B 1 17 ? 1.262 14.133 -1.041 1 89.75 17 GLN B O 1
ATOM 902 N N . LEU B 1 18 ? 1.07 11.977 -1.329 1 90.06 18 LEU B N 1
ATOM 903 C CA . LEU B 1 18 ? 2.367 11.75 -0.702 1 90.06 18 LEU B CA 1
ATOM 904 C C . LEU B 1 18 ? 3.48 12.43 -1.49 1 90.06 18 LE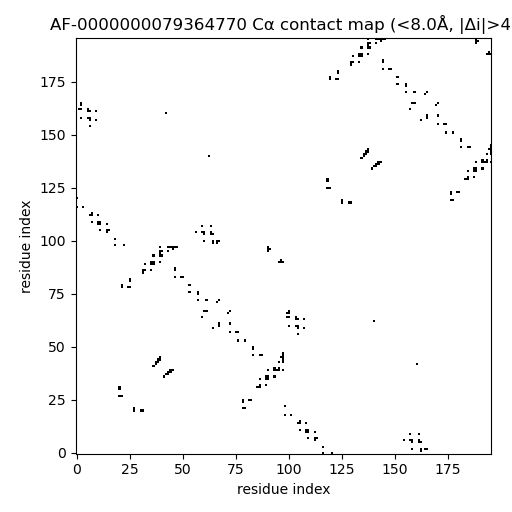U B C 1
ATOM 906 O O . LEU B 1 18 ? 4.371 13.047 -0.905 1 90.06 18 LEU B O 1
ATOM 910 N N . GLY B 1 19 ? 3.473 12.273 -2.768 1 88.06 19 GLY B N 1
ATOM 911 C CA . GLY B 1 19 ? 4.445 12.961 -3.604 1 88.06 19 GLY B CA 1
ATOM 912 C C . GLY B 1 19 ? 4.457 14.469 -3.395 1 88.06 19 GLY B C 1
ATOM 913 O O . GLY B 1 19 ? 5.527 15.078 -3.312 1 88.06 19 GLY B O 1
ATOM 914 N N . LYS B 1 20 ? 3.275 15.078 -3.312 1 88.19 20 LYS B N 1
ATOM 915 C CA . LYS B 1 20 ? 3.162 16.516 -3.061 1 88.19 20 LYS B CA 1
ATOM 916 C C . LYS B 1 20 ? 3.785 16.891 -1.719 1 88.19 20 LYS B C 1
ATOM 918 O O . LYS B 1 20 ? 4.512 17.875 -1.619 1 88.19 20 LYS B O 1
ATOM 923 N N . ILE B 1 21 ? 3.545 16.109 -0.789 1 88.06 21 ILE B N 1
ATOM 924 C CA . ILE B 1 21 ? 4.008 16.391 0.567 1 88.06 21 ILE B CA 1
ATOM 925 C C . ILE B 1 21 ? 5.527 16.266 0.632 1 88.06 21 ILE B C 1
ATOM 927 O O . ILE B 1 21 ? 6.207 17.141 1.174 1 88.06 21 ILE B O 1
ATOM 931 N N . LEU B 1 22 ? 6.051 15.227 0.048 1 85 22 LEU B N 1
ATOM 932 C CA . LEU B 1 22 ? 7.484 14.977 0.114 1 85 22 LEU B CA 1
ATOM 933 C C . LEU B 1 22 ? 8.258 16.047 -0.661 1 85 22 LEU B C 1
ATOM 935 O O . LEU B 1 22 ? 9.383 16.391 -0.29 1 85 22 LEU B O 1
ATOM 939 N N . LYS B 1 23 ? 7.617 16.562 -1.629 1 85.19 23 LYS B N 1
ATOM 940 C CA . LYS B 1 23 ? 8.242 17.609 -2.436 1 85.19 23 LYS B CA 1
ATOM 941 C C . LYS B 1 23 ? 8.375 18.906 -1.646 1 85.19 23 LYS B C 1
ATOM 943 O O . LYS B 1 23 ? 9.164 19.781 -2.004 1 85.19 23 LYS B O 1
ATOM 948 N N . GLN B 1 24 ? 7.645 19.031 -0.612 1 87.62 24 GLN B N 1
ATOM 949 C CA . GLN B 1 24 ? 7.648 20.266 0.159 1 87.62 24 GLN B CA 1
ATOM 950 C C . GLN B 1 24 ? 8.773 20.281 1.187 1 87.62 24 GLN B C 1
ATOM 952 O O . GLN B 1 24 ? 9.008 21.281 1.854 1 87.62 24 GLN B O 1
ATOM 957 N N . LYS B 1 25 ? 9.406 19.234 1.444 1 81.44 25 LYS B N 1
ATOM 958 C CA . LYS B 1 25 ? 10.617 19.125 2.262 1 81.44 25 LYS B CA 1
ATOM 959 C C . LYS B 1 25 ? 10.414 19.797 3.617 1 81.44 25 LYS B C 1
ATOM 961 O O . LYS B 1 25 ? 11.25 20.594 4.051 1 81.44 25 LYS B O 1
ATOM 966 N N . GLY B 1 26 ? 9.383 19.516 4.188 1 84.5 26 GLY B N 1
ATOM 967 C CA . GLY B 1 26 ? 9.156 20.047 5.527 1 84.5 26 GLY B CA 1
ATOM 968 C C . GLY B 1 26 ? 8.227 21.234 5.551 1 84.5 26 GLY B C 1
ATOM 969 O O . GLY B 1 26 ? 7.75 21.641 6.613 1 84.5 26 GLY B O 1
ATOM 970 N N . ASN B 1 27 ? 7.977 21.875 4.406 1 89.94 27 ASN B N 1
ATOM 971 C CA . ASN B 1 27 ? 7.031 22.984 4.32 1 89.94 27 ASN B CA 1
ATOM 972 C C . ASN B 1 27 ? 5.656 22.516 3.852 1 89.94 27 ASN B C 1
ATOM 974 O O . ASN B 1 27 ? 5.07 23.109 2.941 1 89.94 27 ASN B O 1
ATOM 978 N N . HIS B 1 28 ? 5.141 21.484 4.594 1 92.56 28 HIS B N 1
ATOM 979 C CA . HIS B 1 28 ? 3.959 20.797 4.078 1 92.56 28 HIS B CA 1
ATOM 980 C C . HIS B 1 28 ? 2.736 21.078 4.945 1 92.56 28 HIS B C 1
ATOM 982 O O . HIS B 1 28 ? 1.753 20.344 4.902 1 92.56 28 HIS B O 1
ATOM 988 N N . GLU B 1 29 ? 2.74 22.016 5.801 1 90.94 29 GLU B N 1
ATOM 989 C CA . GLU B 1 29 ? 1.669 22.234 6.766 1 90.94 29 GLU B CA 1
ATOM 990 C C . GLU B 1 29 ? 0.329 22.453 6.066 1 90.94 29 GLU B C 1
ATOM 992 O O . GLU B 1 29 ? -0.695 21.922 6.508 1 90.94 29 GLU B O 1
ATOM 997 N N . ALA B 1 30 ? 0.342 23.188 4.988 1 91.88 30 ALA B N 1
ATOM 998 C CA . ALA B 1 30 ? -0.895 23.516 4.285 1 91.88 30 ALA B CA 1
ATOM 999 C C . ALA B 1 30 ? -1.541 22.266 3.701 1 91.88 30 ALA B C 1
ATOM 1001 O O . ALA B 1 30 ? -2.768 22.141 3.689 1 91.88 30 ALA B O 1
ATOM 1002 N N . GLU B 1 31 ? -0.743 21.344 3.26 1 91.94 31 GLU B N 1
ATOM 1003 C CA . GLU B 1 31 ? -1.262 20.109 2.691 1 91.94 31 GLU B CA 1
ATOM 1004 C C . GLU B 1 31 ? -1.567 19.078 3.783 1 91.94 31 GLU B C 1
ATOM 1006 O O . GLU B 1 31 ? -2.486 18.266 3.643 1 91.94 31 GLU B O 1
ATOM 1011 N N . LEU B 1 32 ? -0.893 19.172 4.824 1 94.88 32 LEU B N 1
ATOM 1012 C CA . LEU B 1 32 ? -0.952 18.141 5.859 1 94.88 32 LEU B CA 1
ATOM 1013 C C . LEU B 1 32 ? -2.213 18.297 6.703 1 94.88 32 LEU B C 1
ATOM 1015 O O . LEU B 1 32 ? -2.826 17.297 7.094 1 94.88 32 LEU B O 1
ATOM 1019 N N . LYS B 1 33 ? -2.551 19.484 6.949 1 94.69 33 LYS B N 1
ATOM 1020 C CA . LYS B 1 33 ? -3.643 19.719 7.891 1 94.69 33 LYS B CA 1
ATOM 1021 C C . LYS B 1 33 ? -4.938 19.078 7.402 1 94.69 33 LYS B C 1
ATOM 1023 O O . LYS B 1 33 ? -5.555 18.297 8.125 1 94.69 33 LYS B O 1
ATOM 1028 N N . PRO B 1 34 ? -5.395 19.406 6.152 1 95.12 34 PRO B N 1
ATOM 1029 C CA . PRO B 1 34 ? -6.625 18.75 5.699 1 95.12 34 PRO B CA 1
ATOM 1030 C C . PRO B 1 34 ? -6.488 17.234 5.613 1 95.12 34 PRO B C 1
ATOM 1032 O O . PRO B 1 34 ? -7.449 16.5 5.883 1 95.12 34 PRO B O 1
ATOM 1035 N N . LEU B 1 35 ? -5.387 16.719 5.293 1 94.56 35 LEU B N 1
ATOM 1036 C CA . LEU B 1 35 ? -5.152 15.273 5.254 1 94.56 35 LEU B CA 1
ATOM 1037 C C . LEU B 1 35 ? -5.273 14.664 6.645 1 94.56 35 LEU B C 1
ATOM 1039 O O . LEU B 1 35 ? -5.969 13.664 6.828 1 94.56 35 LEU B O 1
ATOM 1043 N N . ALA B 1 36 ? -4.625 15.281 7.539 1 95.94 36 ALA B N 1
ATOM 1044 C CA . ALA B 1 36 ? -4.66 14.789 8.914 1 95.94 36 ALA B CA 1
ATOM 1045 C C . ALA B 1 36 ? -6.078 14.828 9.469 1 95.94 36 ALA B C 1
ATOM 1047 O O . ALA B 1 36 ? -6.492 13.914 10.188 1 95.94 36 ALA B O 1
ATOM 1048 N N . GLN B 1 37 ? -6.77 15.867 9.148 1 96.44 37 GLN B N 1
ATOM 1049 C CA . GLN B 1 37 ? -8.141 15.992 9.633 1 96.44 37 GLN B CA 1
ATOM 1050 C C . GLN B 1 37 ? -9.008 14.836 9.141 1 96.44 37 GLN B C 1
ATOM 1052 O O . GLN B 1 37 ? -9.695 14.188 9.93 1 96.44 37 GLN B O 1
ATOM 1057 N N . THR B 1 38 ? -9.008 14.578 7.848 1 94.12 38 THR B N 1
ATOM 1058 C CA . THR B 1 38 ? -9.844 13.508 7.309 1 94.12 38 THR B CA 1
ATOM 1059 C C . THR B 1 38 ? -9.406 12.156 7.852 1 94.12 38 THR B C 1
ATOM 1061 O O . THR B 1 38 ? -10.25 11.32 8.188 1 94.12 38 THR B O 1
ATOM 1064 N N . HIS B 1 39 ? -8.125 11.898 7.973 1 94.31 39 HIS B N 1
ATOM 1065 C CA . HIS B 1 39 ? -7.605 10.633 8.477 1 94.31 39 HIS B CA 1
ATOM 1066 C C . HIS B 1 39 ? -7.961 10.438 9.953 1 94.31 39 HIS B C 1
ATOM 1068 O O . HIS B 1 39 ? -8.242 9.32 10.383 1 94.31 39 HIS B O 1
ATOM 1074 N N . ALA B 1 40 ? -8 11.516 10.703 1 95.5 40 ALA B N 1
ATOM 1075 C CA . ALA B 1 40 ? -8.281 11.438 12.133 1 95.5 40 ALA B CA 1
ATOM 1076 C C . ALA B 1 40 ? -9.781 11.352 12.391 1 95.5 40 ALA B C 1
ATOM 1078 O O . ALA B 1 40 ? -10.219 10.641 13.297 1 95.5 40 ALA B O 1
ATOM 1079 N N . THR B 1 41 ? -10.594 12.055 11.633 1 94.62 41 THR B N 1
ATOM 1080 C CA . THR B 1 41 ? -11.977 12.266 12.031 1 94.62 41 THR B CA 1
ATOM 1081 C C . THR B 1 41 ? -12.922 11.438 11.164 1 94.62 41 THR B C 1
ATOM 1083 O O . THR B 1 41 ? -13.93 10.922 11.648 1 94.62 41 THR B O 1
ATOM 1086 N N . LYS B 1 42 ? -12.609 11.305 9.93 1 91.62 42 LYS B N 1
ATOM 1087 C CA . LYS B 1 42 ? -13.508 10.586 9.031 1 91.62 42 LYS B CA 1
ATOM 1088 C C . LYS B 1 42 ? -13.102 9.117 8.898 1 91.62 42 LYS B C 1
ATOM 1090 O O . LYS B 1 42 ? -13.914 8.219 9.133 1 91.62 42 LYS B O 1
ATOM 1095 N N . HIS B 1 43 ? -11.805 8.891 8.648 1 89.69 43 HIS B N 1
ATOM 1096 C CA . HIS B 1 43 ? -11.344 7.543 8.328 1 89.69 43 HIS B CA 1
ATOM 1097 C C . HIS B 1 43 ? -10.758 6.855 9.562 1 89.69 43 HIS B C 1
ATOM 1099 O O . HIS B 1 43 ? -10.602 5.633 9.578 1 89.69 43 HIS B O 1
ATOM 1105 N N . LYS B 1 44 ? -10.414 7.641 10.547 1 91.12 44 LYS B N 1
ATOM 1106 C CA . LYS B 1 44 ? -9.875 7.141 11.812 1 91.12 44 LYS B CA 1
ATOM 1107 C C . LYS B 1 44 ? -8.742 6.141 11.57 1 91.12 44 LYS B C 1
ATOM 1109 O O . LYS B 1 44 ? -8.766 5.031 12.109 1 91.12 44 LYS B O 1
ATOM 1114 N N . ILE B 1 45 ? -7.797 6.586 10.875 1 91.44 45 ILE B N 1
ATOM 1115 C CA . ILE B 1 45 ? -6.633 5.77 10.555 1 91.44 45 ILE B CA 1
ATOM 1116 C C . ILE B 1 45 ? -5.605 5.875 11.68 1 91.44 45 ILE B C 1
ATOM 1118 O O . ILE B 1 45 ? -5.023 6.941 11.898 1 91.44 45 ILE B O 1
ATOM 1122 N N . PRO B 1 46 ? -5.32 4.73 12.305 1 92.88 46 PRO B N 1
ATOM 1123 C CA . PRO B 1 46 ? -4.305 4.785 13.359 1 92.88 46 PRO B CA 1
ATOM 1124 C C . PRO B 1 46 ? -2.92 5.141 12.828 1 92.88 46 PRO B C 1
ATOM 1126 O O . PRO B 1 46 ? -2.566 4.758 11.711 1 92.88 46 PRO B O 1
ATOM 1129 N N . VAL B 1 47 ? -2.049 5.711 13.648 1 93.38 47 VAL B N 1
ATOM 1130 C CA . VAL B 1 47 ? -0.717 6.199 13.312 1 93.38 47 VAL B CA 1
ATOM 1131 C C . VAL B 1 47 ? 0.181 5.031 12.922 1 93.38 47 VAL B C 1
ATOM 1133 O O . VAL B 1 47 ? 1.043 5.164 12.047 1 93.38 47 VAL B O 1
ATOM 1136 N N . LYS B 1 48 ? -0.122 3.877 13.461 1 90.69 48 LYS B N 1
ATOM 1137 C CA . LYS B 1 48 ? 0.723 2.717 13.195 1 90.69 48 LYS B CA 1
ATOM 1138 C C . LYS B 1 48 ? 0.729 2.367 11.711 1 90.69 48 LYS B C 1
ATOM 1140 O O . LYS B 1 48 ? 1.738 1.898 11.18 1 90.69 48 LYS B O 1
ATOM 1145 N N . TYR B 1 49 ? -0.355 2.611 11.039 1 90.12 49 TYR B N 1
ATOM 1146 C CA . TYR B 1 49 ? -0.415 2.307 9.617 1 90.12 49 TYR B CA 1
ATOM 1147 C C . TYR B 1 49 ? 0.474 3.254 8.82 1 90.12 49 TYR B C 1
ATOM 1149 O O . TYR B 1 49 ? 1.015 2.879 7.777 1 90.12 49 TYR B O 1
ATOM 1157 N N . LEU B 1 50 ? 0.655 4.469 9.359 1 91.75 50 LEU B N 1
ATOM 1158 C CA . LEU B 1 50 ? 1.569 5.406 8.719 1 91.75 50 LEU B CA 1
ATOM 1159 C C . LEU B 1 50 ? 3.014 4.938 8.859 1 91.75 50 LEU B C 1
ATOM 1161 O O . LEU B 1 50 ? 3.82 5.125 7.941 1 91.75 50 LEU B O 1
ATOM 1165 N N . GLU B 1 51 ? 3.334 4.305 9.984 1 92.06 51 GLU B N 1
ATOM 1166 C CA . GLU B 1 51 ? 4.668 3.742 10.18 1 92.06 51 GLU B CA 1
ATOM 1167 C C . GLU B 1 51 ? 4.926 2.584 9.227 1 92.06 51 GLU B C 1
ATOM 1169 O O . GLU B 1 51 ? 5.988 2.512 8.602 1 92.06 51 GLU B O 1
ATOM 1174 N N . PHE B 1 52 ? 3.943 1.781 9.188 1 88.12 52 PHE B N 1
ATOM 1175 C CA . PHE B 1 52 ? 4.066 0.618 8.312 1 88.12 52 PHE B CA 1
ATOM 1176 C C . PHE B 1 52 ? 4.234 1.046 6.859 1 88.12 52 PHE B C 1
ATOM 1178 O O . PHE B 1 52 ? 5.113 0.54 6.156 1 88.12 52 PHE B O 1
ATOM 1185 N N . ILE B 1 53 ? 3.438 1.981 6.418 1 90.56 53 ILE B N 1
ATOM 1186 C CA . ILE B 1 53 ? 3.494 2.43 5.031 1 90.56 53 ILE B CA 1
ATOM 1187 C C . ILE B 1 53 ? 4.848 3.084 4.758 1 90.56 53 ILE B C 1
ATOM 1189 O O . ILE B 1 53 ? 5.406 2.932 3.668 1 90.56 53 ILE B O 1
ATOM 1193 N N . SER B 1 54 ? 5.387 3.771 5.738 1 92.69 54 SER B N 1
ATOM 1194 C CA . SER B 1 54 ? 6.707 4.379 5.586 1 92.69 54 SER B CA 1
ATOM 1195 C C . SER B 1 54 ? 7.777 3.32 5.336 1 92.69 54 SER B C 1
ATOM 1197 O O . SER B 1 54 ? 8.633 3.49 4.473 1 92.69 54 SER B O 1
ATOM 1199 N N . GLU B 1 55 ? 7.664 2.268 6.074 1 92.06 55 GLU B N 1
ATOM 1200 C CA . GLU B 1 55 ? 8.625 1.186 5.902 1 92.06 55 GLU B CA 1
ATOM 1201 C C . GLU B 1 55 ? 8.531 0.579 4.504 1 92.06 55 GLU B C 1
ATOM 1203 O O . GLU B 1 55 ? 9.555 0.326 3.861 1 92.06 55 GLU B O 1
ATOM 1208 N N . VAL B 1 56 ? 7.348 0.37 4.062 1 89.38 56 VAL B N 1
ATOM 1209 C CA . VAL B 1 56 ? 7.137 -0.245 2.754 1 89.38 56 VAL B CA 1
ATOM 1210 C C . VAL B 1 56 ? 7.676 0.672 1.658 1 89.38 56 VAL B C 1
ATOM 1212 O O . VAL B 1 56 ? 8.328 0.209 0.717 1 89.38 56 VAL B O 1
ATOM 1215 N N . ILE B 1 57 ? 7.531 1.941 1.81 1 91.81 57 ILE B N 1
ATOM 1216 C CA . ILE B 1 57 ? 8 2.916 0.831 1 91.81 57 ILE B CA 1
ATOM 1217 C C . ILE B 1 57 ? 9.523 2.834 0.711 1 91.81 57 ILE B C 1
ATOM 1219 O O . ILE B 1 57 ? 10.062 2.793 -0.396 1 91.81 57 ILE B O 1
ATOM 1223 N N . ILE B 1 58 ? 10.188 2.791 1.799 1 92.75 58 ILE B N 1
ATOM 1224 C CA . ILE B 1 58 ? 11.648 2.744 1.798 1 92.75 58 ILE B CA 1
ATOM 1225 C C . ILE B 1 58 ? 12.125 1.472 1.099 1 92.75 58 ILE B C 1
ATOM 1227 O O . ILE B 1 58 ? 13.016 1.518 0.253 1 92.75 58 ILE B O 1
ATOM 1231 N N . LYS B 1 59 ? 11.484 0.391 1.364 1 89 59 LYS B N 1
ATOM 1232 C CA . LYS B 1 59 ? 11.875 -0.887 0.776 1 89 59 LYS B CA 1
ATOM 1233 C C . LYS B 1 59 ? 11.633 -0.896 -0.73 1 89 59 LYS B C 1
ATOM 1235 O O . LYS B 1 59 ? 12.461 -1.399 -1.494 1 89 59 LYS B O 1
ATOM 1240 N N . VAL B 1 60 ? 10.539 -0.365 -1.148 1 88.44 60 VAL B N 1
ATOM 1241 C CA . VAL B 1 60 ? 10.219 -0.307 -2.57 1 88.44 60 VAL B CA 1
ATOM 1242 C C . VAL B 1 60 ? 11.242 0.567 -3.295 1 88.44 60 VAL B C 1
ATOM 1244 O O . VAL B 1 60 ? 11.727 0.204 -4.371 1 88.44 60 VAL B O 1
ATOM 1247 N N . LEU B 1 61 ? 11.594 1.659 -2.656 1 92.06 61 LEU B N 1
ATOM 1248 C CA . LEU B 1 61 ? 12.539 2.57 -3.297 1 92.06 61 LEU B CA 1
ATOM 1249 C C . LEU B 1 61 ? 13.93 1.961 -3.344 1 92.06 61 LEU B C 1
ATOM 1251 O O . LEU B 1 61 ? 14.664 2.154 -4.316 1 92.06 61 LEU B O 1
ATOM 1255 N N . LEU B 1 62 ? 14.312 1.258 -2.322 1 90.56 62 LEU B N 1
ATOM 1256 C CA . LEU B 1 62 ? 15.602 0.572 -2.307 1 90.56 62 LEU B CA 1
ATOM 1257 C C . LEU B 1 62 ? 15.711 -0.408 -3.469 1 90.56 62 LEU B C 1
ATOM 1259 O O . LEU B 1 62 ? 16.781 -0.578 -4.047 1 90.56 62 LEU B O 1
ATOM 1263 N N . LYS B 1 63 ? 14.602 -0.906 -3.857 1 87.06 63 LYS B N 1
ATOM 1264 C CA . LYS B 1 63 ? 14.594 -1.96 -4.867 1 87.06 63 LYS B CA 1
ATOM 1265 C C . LYS B 1 63 ? 14.398 -1.379 -6.266 1 87.06 63 LYS B C 1
ATOM 1267 O O . LYS B 1 63 ? 14.977 -1.868 -7.234 1 87.06 63 LYS B O 1
ATOM 1272 N N . HIS B 1 64 ? 13.711 -0.324 -6.371 1 85.69 64 HIS B N 1
ATOM 1273 C CA . HIS B 1 64 ? 13.234 0.071 -7.695 1 85.69 64 HIS B CA 1
ATOM 1274 C C . HIS B 1 64 ? 13.852 1.396 -8.133 1 85.69 64 HIS B C 1
ATOM 1276 O O . HIS B 1 64 ? 13.688 1.816 -9.273 1 85.69 64 HIS B O 1
ATOM 1282 N N . SER B 1 65 ? 14.477 1.979 -7.176 1 85.75 65 SER B N 1
ATOM 1283 C CA . SER B 1 65 ? 15.055 3.268 -7.539 1 85.75 65 SER B CA 1
ATOM 1284 C C . SER B 1 65 ? 16.578 3.176 -7.664 1 85.75 65 SER B C 1
ATOM 1286 O O . SER B 1 65 ? 17.266 2.805 -6.711 1 85.75 65 SER B O 1
ATOM 1288 N N . ALA B 1 66 ? 17.25 3.486 -8.82 1 85.62 66 ALA B N 1
ATOM 1289 C CA . ALA B 1 66 ? 18.672 3.398 -9.094 1 85.62 66 ALA B CA 1
ATOM 1290 C C . ALA B 1 66 ? 19.453 4.43 -8.281 1 85.62 66 ALA B C 1
ATOM 1292 O O . ALA B 1 66 ? 20.625 4.215 -7.961 1 85.62 66 ALA B O 1
ATOM 1293 N N . ASP B 1 67 ? 18.922 5.488 -7.977 1 85.62 67 ASP B N 1
ATOM 1294 C CA . ASP B 1 67 ? 19.609 6.586 -7.312 1 85.62 67 ASP B CA 1
ATOM 1295 C C . ASP B 1 67 ? 19.203 6.688 -5.848 1 85.62 67 ASP B C 1
ATOM 1297 O O . ASP B 1 67 ? 19.188 7.781 -5.277 1 85.62 67 ASP B O 1
ATOM 1301 N N . PHE B 1 68 ? 18.938 5.574 -5.211 1 92 68 PHE B N 1
ATOM 1302 C CA . PHE B 1 68 ? 18.5 5.578 -3.82 1 92 68 PHE B CA 1
ATOM 1303 C C . PHE B 1 68 ? 19.625 5.105 -2.9 1 92 68 PHE B C 1
ATOM 1305 O O . PHE B 1 68 ? 19.438 4.168 -2.121 1 92 68 PHE B O 1
ATOM 1312 N N . GLY B 1 69 ? 20.766 5.887 -3.004 1 92.56 69 GLY B N 1
ATOM 1313 C CA . GLY B 1 69 ? 21.906 5.57 -2.162 1 92.56 69 GLY B CA 1
ATOM 1314 C C . GLY B 1 69 ? 21.719 5.992 -0.716 1 92.56 69 GLY B C 1
ATOM 1315 O O . GLY B 1 69 ? 20.625 6.41 -0.324 1 92.56 69 GLY B O 1
ATOM 1316 N N . ALA B 1 70 ? 22.75 5.898 0.063 1 94.31 70 ALA B N 1
ATOM 1317 C CA . ALA B 1 70 ? 22.703 6.102 1.509 1 94.31 70 ALA B CA 1
ATOM 1318 C C . ALA B 1 70 ? 22.172 7.492 1.851 1 94.31 70 ALA B C 1
ATOM 1320 O O . ALA B 1 70 ? 21.359 7.641 2.76 1 94.31 70 ALA B O 1
ATOM 1321 N N . ASP B 1 71 ? 22.609 8.484 1.14 1 93.75 71 ASP B N 1
ATOM 1322 C CA . ASP B 1 71 ? 22.188 9.852 1.42 1 93.75 71 ASP B CA 1
ATOM 1323 C C . ASP B 1 71 ? 20.703 10.039 1.096 1 93.75 71 ASP B C 1
ATOM 1325 O O . ASP B 1 71 ? 19.969 10.648 1.875 1 93.75 71 ASP B O 1
ATOM 1329 N N . SER B 1 72 ? 20.25 9.547 -0.05 1 91.38 72 SER B N 1
ATOM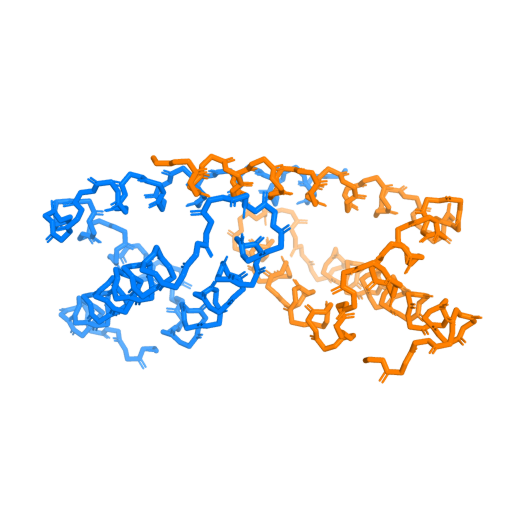 1330 C CA . SER B 1 72 ? 18.844 9.641 -0.438 1 91.38 72 SER B CA 1
ATOM 1331 C C . SER B 1 72 ? 17.953 8.859 0.522 1 91.38 72 SER B C 1
ATOM 1333 O O . SER B 1 72 ? 16.859 9.312 0.866 1 91.38 72 SER B O 1
ATOM 1335 N N . GLN B 1 73 ? 18.469 7.707 0.948 1 94.12 73 GLN B N 1
ATOM 1336 C CA . GLN B 1 73 ? 17.719 6.902 1.912 1 94.12 73 GLN B CA 1
ATOM 1337 C C . GLN B 1 73 ? 17.547 7.652 3.23 1 94.12 73 GLN B C 1
ATOM 1339 O O . GLN B 1 73 ? 16.438 7.691 3.781 1 94.12 73 GLN B O 1
ATOM 1344 N N . ALA B 1 74 ? 18.609 8.211 3.684 1 94.69 74 ALA B N 1
ATOM 1345 C CA . ALA B 1 74 ? 18.547 8.961 4.93 1 94.69 74 ALA B CA 1
ATOM 1346 C C . ALA B 1 74 ? 17.594 10.141 4.809 1 94.69 74 ALA B C 1
ATOM 1348 O O . ALA B 1 74 ? 16.812 10.414 5.723 1 94.69 74 ALA B O 1
ATOM 1349 N N . ALA B 1 75 ? 17.641 10.844 3.684 1 91.19 75 ALA B N 1
ATOM 1350 C CA . ALA B 1 75 ? 16.781 12 3.455 1 91.19 75 ALA B CA 1
ATOM 1351 C C . ALA B 1 75 ? 15.305 11.578 3.408 1 91.19 75 ALA B C 1
ATOM 1353 O O . ALA B 1 75 ? 14.445 12.242 3.984 1 91.19 75 ALA B O 1
ATOM 1354 N N . MET B 1 76 ? 15.047 10.453 2.758 1 91.94 76 MET B N 1
ATOM 1355 C CA . MET B 1 76 ? 13.68 9.945 2.666 1 91.94 76 MET B CA 1
ATOM 1356 C C . MET B 1 76 ? 13.18 9.5 4.031 1 91.94 76 MET B C 1
ATOM 1358 O O . MET B 1 76 ? 12.047 9.812 4.418 1 91.94 76 MET B O 1
ATOM 1362 N N . LYS B 1 77 ? 13.977 8.766 4.766 1 94.06 77 LYS B N 1
ATOM 1363 C CA . LYS B 1 77 ? 13.594 8.328 6.105 1 94.06 77 LYS B CA 1
ATOM 1364 C C . LYS B 1 77 ? 13.258 9.516 7.004 1 94.06 77 LYS B C 1
ATOM 1366 O O . LYS B 1 77 ? 12.273 9.484 7.738 1 94.06 77 LYS B O 1
ATOM 1371 N N . LYS B 1 78 ? 14.07 10.516 6.891 1 93.5 78 LYS B N 1
ATOM 1372 C CA . LYS B 1 78 ? 13.852 11.719 7.688 1 93.5 78 LYS B CA 1
ATOM 1373 C C . LYS B 1 78 ? 12.555 12.414 7.281 1 93.5 78 LYS B C 1
ATOM 1375 O O . LYS B 1 78 ? 11.789 12.867 8.141 1 93.5 78 LYS B O 1
ATOM 1380 N N . ALA B 1 79 ? 12.352 12.539 5.996 1 92.38 79 ALA B N 1
ATOM 1381 C CA . ALA B 1 79 ? 11.141 13.18 5.5 1 92.38 79 ALA B CA 1
ATOM 1382 C C . ALA B 1 79 ? 9.891 12.422 5.953 1 92.38 79 ALA B C 1
ATOM 1384 O O . ALA B 1 79 ? 8.914 13.031 6.395 1 92.38 79 ALA B O 1
ATOM 1385 N N . LEU B 1 80 ? 9.922 11.148 5.855 1 93.62 80 LEU B N 1
ATOM 1386 C CA . LEU B 1 80 ? 8.789 10.328 6.258 1 93.62 80 LEU B CA 1
ATOM 1387 C C . LEU B 1 80 ? 8.578 10.383 7.766 1 93.62 80 LEU B C 1
ATOM 1389 O O . LEU B 1 80 ? 7.445 10.367 8.242 1 93.62 80 LEU B O 1
ATOM 1393 N N . GLU B 1 81 ? 9.625 10.383 8.469 1 94.38 81 GLU B N 1
ATOM 1394 C CA . GLU B 1 81 ? 9.531 10.531 9.914 1 94.38 81 GLU B CA 1
ATOM 1395 C C . GLU B 1 81 ? 8.898 11.875 10.289 1 94.38 81 GLU B C 1
ATOM 1397 O O . GLU B 1 81 ? 8.031 11.93 11.164 1 94.38 81 GLU B O 1
ATOM 1402 N N . LEU B 1 82 ? 9.32 12.922 9.656 1 93.94 82 LEU B N 1
ATOM 1403 C CA . LEU B 1 82 ? 8.742 14.234 9.891 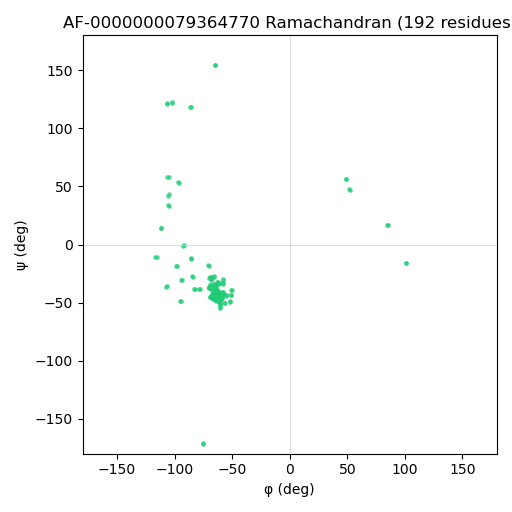1 93.94 82 LEU B CA 1
ATOM 1404 C C . LEU B 1 82 ? 7.254 14.242 9.555 1 93.94 82 LEU B C 1
ATOM 1406 O O . LEU B 1 82 ? 6.438 14.75 10.328 1 93.94 82 LEU B O 1
ATOM 1410 N N . PHE B 1 83 ? 6.953 13.68 8.453 1 93.81 83 PHE B N 1
ATOM 1411 C CA . PHE B 1 83 ? 5.559 13.562 8.039 1 93.81 83 PHE B CA 1
ATOM 1412 C C . PHE B 1 83 ? 4.738 12.836 9.094 1 93.81 83 PHE B C 1
ATOM 1414 O O . PHE B 1 83 ? 3.682 13.312 9.508 1 93.81 83 PHE B O 1
ATOM 1421 N N . ARG B 1 84 ? 5.176 11.719 9.539 1 94.12 84 ARG B N 1
ATOM 1422 C CA . ARG B 1 84 ? 4.449 10.914 10.516 1 94.12 84 ARG B CA 1
ATOM 1423 C C . ARG B 1 84 ? 4.27 11.68 11.82 1 94.12 84 ARG B C 1
ATOM 1425 O O . ARG B 1 84 ? 3.195 11.648 12.43 1 94.12 84 ARG B O 1
ATOM 1432 N N . ASN B 1 85 ? 5.348 12.297 12.25 1 95 85 ASN B N 1
ATOM 1433 C CA . ASN B 1 85 ? 5.285 13.07 13.484 1 95 85 ASN B CA 1
ATOM 1434 C C . ASN B 1 85 ? 4.281 14.211 13.383 1 95 85 ASN B C 1
ATOM 1436 O O . ASN B 1 85 ? 3.521 14.469 14.32 1 95 85 ASN B O 1
ATOM 1440 N N . ASP B 1 86 ? 4.309 14.883 12.289 1 95.31 86 ASP B N 1
ATOM 1441 C CA . ASP B 1 86 ? 3.379 15.984 12.078 1 95.31 86 ASP B CA 1
ATOM 1442 C C . ASP B 1 86 ? 1.937 15.484 12.016 1 95.31 86 ASP B C 1
ATOM 1444 O O . ASP B 1 86 ? 1.03 16.125 12.562 1 95.31 86 ASP B O 1
ATOM 1448 N N . MET B 1 87 ? 1.733 14.398 11.398 1 95.62 87 MET B N 1
ATOM 1449 C CA . MET B 1 87 ? 0.41 13.781 11.367 1 95.62 87 MET B CA 1
ATOM 1450 C C . MET B 1 87 ? -0.058 13.438 12.781 1 95.62 87 MET B C 1
ATOM 145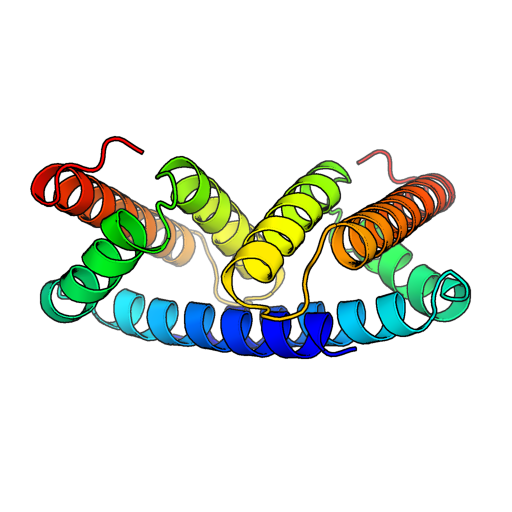2 O O . MET B 1 87 ? -1.187 13.758 13.156 1 95.62 87 MET B O 1
ATOM 1456 N N . ALA B 1 88 ? 0.803 12.828 13.484 1 96.12 88 ALA B N 1
ATOM 1457 C CA . ALA B 1 88 ? 0.469 12.453 14.852 1 96.12 88 ALA B CA 1
ATOM 1458 C C . ALA B 1 88 ? 0.119 13.68 15.695 1 96.12 88 ALA B C 1
ATOM 1460 O O . ALA B 1 88 ? -0.814 13.641 16.5 1 96.12 88 ALA B O 1
ATOM 1461 N N . SER B 1 89 ? 0.885 14.656 15.508 1 96.44 89 SER B N 1
ATOM 1462 C CA . SER B 1 89 ? 0.629 15.898 16.219 1 96.44 89 SER B CA 1
ATOM 1463 C C . SER B 1 89 ? -0.744 16.469 15.875 1 96.44 89 SER B C 1
ATOM 1465 O O . SER B 1 89 ? -1.487 16.891 16.766 1 96.44 89 SER B O 1
ATOM 1467 N N . LYS B 1 90 ? -1.094 16.453 14.633 1 96.19 90 LYS B N 1
ATOM 1468 C CA . LYS B 1 90 ? -2.389 16.969 14.195 1 96.19 90 LYS B CA 1
ATOM 1469 C C . LYS B 1 90 ? -3.527 16.078 14.68 1 96.19 90 LYS B C 1
ATOM 1471 O O . LYS B 1 90 ? -4.617 16.562 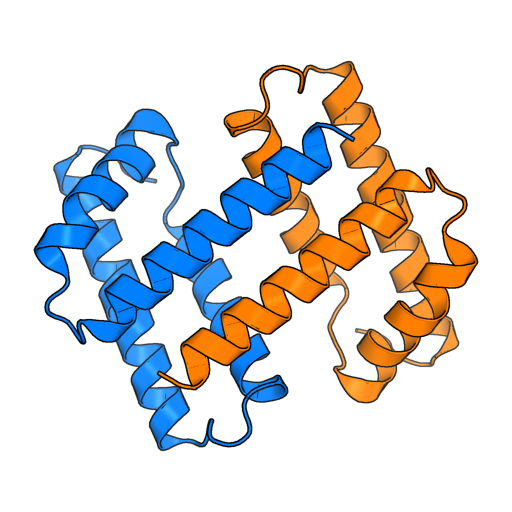14.984 1 96.19 90 LYS B O 1
ATOM 1476 N N . TYR B 1 91 ? -3.234 14.789 14.656 1 96.81 91 TYR B N 1
ATOM 1477 C CA . TYR B 1 91 ? -4.215 13.867 15.227 1 96.81 91 TYR B CA 1
ATOM 1478 C C . TYR B 1 91 ? -4.609 14.297 16.641 1 96.81 91 TYR B C 1
ATOM 1480 O O . TYR B 1 91 ? -5.797 14.352 16.969 1 96.81 91 TYR B O 1
ATOM 1488 N N . LYS B 1 92 ? -3.672 14.562 17.422 1 96.06 92 LYS B N 1
ATOM 1489 C CA . LYS B 1 92 ? -3.918 15 18.797 1 96.06 92 LYS B CA 1
ATOM 1490 C C . LYS B 1 92 ? -4.746 16.281 18.812 1 96.06 92 LYS B C 1
ATOM 1492 O O . LYS B 1 92 ? -5.664 16.422 19.625 1 96.06 92 LYS B O 1
ATOM 1497 N N . GLU B 1 93 ? -4.414 17.203 17.969 1 95.88 93 GLU B N 1
ATOM 1498 C CA . GLU B 1 93 ? -5.156 18.469 17.859 1 95.88 93 GLU B CA 1
ATOM 1499 C C . GLU B 1 93 ? -6.625 18.203 17.531 1 95.88 93 GLU B C 1
ATOM 1501 O O . GLU B 1 93 ? -7.504 18.953 17.984 1 95.88 93 GLU B O 1
ATOM 1506 N N . PHE B 1 94 ? -6.898 17.188 16.797 1 96.44 94 PHE B N 1
ATOM 1507 C CA . PHE B 1 94 ? -8.258 16.891 16.359 1 96.44 94 PHE B CA 1
ATOM 1508 C C . PHE B 1 94 ? -8.938 15.93 17.328 1 96.44 94 PHE B C 1
ATOM 1510 O O . PHE B 1 94 ? -10.055 15.461 17.078 1 96.44 94 PHE B O 1
ATOM 1517 N N . GLY B 1 95 ? -8.242 15.5 18.359 1 95.25 95 GLY B N 1
ATOM 1518 C CA . GLY B 1 95 ? -8.828 14.68 19.406 1 95.25 95 GLY B CA 1
ATOM 1519 C C . GLY B 1 95 ? -8.82 13.203 19.078 1 95.25 95 GLY B C 1
ATOM 1520 O O . GLY B 1 95 ? -9.656 12.445 19.578 1 95.25 95 GLY B O 1
ATOM 1521 N N . PHE B 1 96 ? -7.996 12.898 18.109 1 94.5 96 PHE B N 1
ATOM 1522 C CA . PHE B 1 96 ? -7.883 11.5 17.719 1 94.5 96 PHE B CA 1
ATOM 1523 C C . PHE B 1 96 ? -6.621 10.875 18.281 1 94.5 96 PHE B C 1
ATOM 1525 O O . PHE B 1 96 ? -5.527 11.414 18.141 1 94.5 96 PHE B O 1
ATOM 1532 N N . GLN B 1 97 ? -6.676 9.742 19.125 1 84.19 97 GLN B N 1
ATOM 1533 C CA . GLN B 1 97 ? -5.562 9.023 19.75 1 84.19 97 GLN B CA 1
ATOM 1534 C C . GLN B 1 97 ? -5.305 7.695 19.031 1 84.19 97 GLN B C 1
ATOM 1536 O O . GLN B 1 97 ? -5.141 6.66 19.688 1 84.19 97 GLN B O 1
ATOM 1541 N N . GLY B 1 98 ? -5.324 7.75 17.703 1 73.31 98 GLY B N 1
ATOM 1542 C CA . GLY B 1 98 ? -5.137 6.488 17.016 1 73.31 98 GLY B CA 1
ATOM 1543 C C . GLY B 1 98 ? -3.68 6.148 16.766 1 73.31 98 GLY B C 1
ATOM 1544 O O . GLY B 1 98 ? -2.807 7.012 16.891 1 73.31 98 GLY B O 1
#

Radius of gyration: 17.55 Å; Cα contacts (8 Å, |Δi|>4): 173; chains: 2; bounding box: 44×48×35 Å

Sequence (196 aa):
MKGSEDLKKHGVTVLTQLGKILKQKGNHEAELKPLAQTHATKHKIPVKYLEFISEVIIKVLLKHSADFGADSQAAMKKALELFRNDMASKYKEFGFQGMKGSEDLKKHGVTVLTQLGKILKQKGNHEAELKPLAQTHATKHKIPVKYLEFISEVIIKVLLKHSADFGADSQAAMKKALELFRNDMASKYKEFGFQG

Solvent-accessible surface area (backbone atoms only — not comparable to full-atom values): 10716 Å² total; per-residue (Å²): 102,72,59,48,54,44,48,45,53,48,51,52,50,52,50,51,51,48,43,57,42,62,70,35,72,82,70,31,62,83,64,43,49,64,51,29,47,44,35,37,71,73,65,56,56,41,51,66,58,55,54,52,50,48,53,52,51,52,53,50,33,60,71,66,31,93,79,47,46,72,67,51,44,52,52,48,53,49,51,49,49,50,50,50,51,52,38,53,52,46,17,51,75,71,71,29,92,78,103,73,61,49,54,43,48,45,53,49,52,52,51,52,48,52,52,49,42,58,43,62,70,36,72,81,70,29,63,83,64,41,51,63,51,28,46,43,35,38,70,74,64,57,57,42,50,64,57,56,54,53,52,48,53,52,50,54,54,51,35,60,70,67,31,93,80,48,47,72,68,50,44,53,52,49,53,50,52,50,48,51,50,50,52,52,38,52,53,46,16,52,75,73,72,28,92,81

Foldseek 3Di:
DVVVVVVVVVVVVVVVLVVVQLVCLLVRCVSLLVVLLCCQPPVNPALVVLVVVLVVVLVCCVPPPPPCDPVNSVSSNVSSVSSSVVSCVSSVVNVGND/DVVVVVVVVVVVVVVVLVVVQLVCLLVRCVSLLVVLLCCQPPVNPALVVLVVVLVVVLVCCVPPPPPCDPVNSVSSNVSSVSSSVVSCVSSVVNVGND

pLDDT: mean 90.85, std 4.52, range [70.44, 96.81]

InterPro domains:
  IPR000971 Globin [PF00042] (1-85)
  IPR000971 Globin [PS01033] (1-92)
  IPR002335 Myoglobin [PR00613] (4-24)
  IPR002335 Myoglobin [PR00613] (43-63)
  IPR002335 Myoglobin [PR00613] (68-97)
  IPR002335 Myoglobin [PTHR47132] (1-98)
  IPR009050 Globin-like superfamily [SSF46458] (1-98)